Protein AF-A0A377Y543-F1 (afdb_monomer_lite)

Sequence (222 aa):
MENPAPLTCALPERVATVGEGVKDSLPIVISYLPVAFAFGLNATRLGFTPLESLFFSCIIYAGASQFVITAMLAAGSSLWVAALTVMAMDVRHVLYGPSLRSRIRSALDKKKTALWAFGLTDEVFAAATARLVRDNRRWSENWMLGLAFTSWASWVCGTLAGAVYELPAGLFPASAVTLRHGGAGGRAGRHSVIFHSGGDPRRNCLRVSDGAASGHAQGDAG

Foldseek 3Di:
DDDDDDPPPPDPLAADALVVLLVLLVVLLVVQLVLLLVQLQVLVVLVDALVVSLVLCLQLVARVLSNQLSVCVSVVHDNVVSVVVSCVVVVCLVVLVVVVVVLDPDDDDPVLCVQLSSLDDPVLSVSVVVCCVVPVRHYDSNSSNSNSVSSSVSSSVSSSNNNVVPDDPDDDDVPPPPDPPDDDDDDPPDPPPDDDDDDDDDDDDDDDDDDDDDDDDDDDDD

Structure (mmCIF, N/CA/C/O backbone):
data_AF-A0A377Y543-F1
#
_entry.id   AF-A0A377Y543-F1
#
loop_
_atom_site.group_PDB
_atom_site.id
_atom_site.type_symbol
_atom_site.label_atom_id
_atom_site.label_alt_id
_atom_site.label_comp_id
_atom_site.label_asym_id
_atom_site.label_entity_id
_atom_site.label_seq_id
_atom_site.pdbx_PDB_ins_code
_atom_site.Cartn_x
_atom_site.Cartn_y
_atom_site.Cartn_z
_atom_site.occupancy
_atom_site.B_iso_or_equiv
_atom_site.auth_seq_id
_atom_site.auth_comp_id
_atom_site.auth_asym_id
_atom_site.auth_atom_id
_atom_site.pdbx_PDB_model_num
ATOM 1 N N . MET A 1 1 ? 39.912 -0.798 -51.970 1.00 47.22 1 MET A N 1
ATOM 2 C CA . MET A 1 1 ? 39.986 -1.387 -50.616 1.00 47.22 1 MET A CA 1
ATOM 3 C C . MET A 1 1 ? 38.769 -0.911 -49.848 1.00 47.22 1 MET A C 1
ATOM 5 O O . MET A 1 1 ? 38.834 0.082 -49.136 1.00 47.22 1 MET A O 1
ATOM 9 N N . GLU A 1 2 ? 37.636 -1.564 -50.080 1.00 52.69 2 GLU A N 1
ATOM 10 C CA . GLU A 1 2 ? 36.456 -1.410 -49.234 1.00 52.69 2 GLU A CA 1
ATOM 11 C C . GLU A 1 2 ? 36.727 -2.148 -47.925 1.00 52.69 2 GLU A C 1
ATOM 13 O O . GLU A 1 2 ? 37.051 -3.334 -47.931 1.00 52.69 2 GLU A O 1
ATOM 18 N N . ASN A 1 3 ? 36.644 -1.431 -46.810 1.00 55.50 3 ASN A N 1
ATOM 19 C CA . ASN A 1 3 ? 36.584 -2.028 -45.487 1.00 55.50 3 ASN A CA 1
ATOM 20 C C . ASN A 1 3 ? 35.137 -1.870 -44.996 1.00 55.50 3 ASN A C 1
ATOM 22 O O . ASN A 1 3 ? 34.744 -0.742 -44.681 1.00 55.50 3 ASN A O 1
ATOM 26 N N . PRO A 1 4 ? 34.311 -2.931 -44.987 1.00 60.56 4 PRO A N 1
ATOM 27 C CA . PRO A 1 4 ? 32.970 -2.840 -44.438 1.00 60.56 4 PRO A CA 1
ATOM 28 C C . PRO A 1 4 ? 33.067 -2.736 -42.912 1.00 60.56 4 PRO A C 1
ATOM 30 O O . PRO A 1 4 ? 33.647 -3.591 -42.244 1.00 60.56 4 PRO A O 1
ATOM 33 N N . ALA A 1 5 ? 32.499 -1.660 -42.364 1.00 61.34 5 ALA A N 1
ATOM 34 C CA . ALA A 1 5 ? 32.347 -1.467 -40.928 1.00 61.34 5 ALA A CA 1
ATOM 35 C C . ALA A 1 5 ? 31.715 -2.716 -40.278 1.00 61.34 5 ALA A C 1
ATOM 37 O O . ALA A 1 5 ? 30.782 -3.288 -40.850 1.00 61.34 5 ALA A O 1
ATOM 38 N N . PRO A 1 6 ? 32.177 -3.149 -39.091 1.00 54.03 6 PRO A N 1
ATOM 39 C CA . PRO A 1 6 ? 31.583 -4.295 -38.427 1.00 54.03 6 PRO A CA 1
ATOM 40 C C . PRO A 1 6 ? 30.131 -3.962 -38.073 1.00 54.03 6 PRO A C 1
ATOM 42 O O . PRO A 1 6 ? 29.851 -3.011 -37.341 1.00 54.03 6 PRO A O 1
ATOM 45 N N . LEU A 1 7 ? 29.202 -4.756 -38.608 1.00 49.22 7 LEU A N 1
ATOM 46 C CA . LEU A 1 7 ? 27.810 -4.793 -38.177 1.00 49.22 7 LEU A CA 1
ATOM 47 C C . LEU A 1 7 ? 27.783 -5.305 -36.734 1.00 49.22 7 LEU A C 1
ATOM 49 O O . LEU A 1 7 ? 27.677 -6.504 -36.481 1.00 49.22 7 LEU A O 1
ATOM 53 N N . THR A 1 8 ? 27.931 -4.399 -35.772 1.00 50.28 8 THR A N 1
ATOM 54 C CA . THR A 1 8 ? 27.723 -4.710 -34.362 1.00 50.28 8 THR A CA 1
ATOM 55 C C . THR A 1 8 ? 26.259 -5.101 -34.197 1.00 50.28 8 THR A C 1
ATOM 57 O O . THR A 1 8 ? 25.380 -4.240 -34.191 1.00 50.28 8 THR A O 1
ATOM 60 N N . CYS A 1 9 ? 25.988 -6.404 -34.093 1.00 53.41 9 CYS A N 1
ATOM 61 C CA . CYS A 1 9 ? 24.711 -6.932 -33.634 1.00 53.41 9 CYS A CA 1
ATOM 62 C C . CYS A 1 9 ? 24.346 -6.222 -32.327 1.00 53.41 9 CYS A C 1
ATOM 64 O O . CYS A 1 9 ? 24.957 -6.476 -31.287 1.00 53.41 9 CYS A O 1
ATOM 66 N N . ALA A 1 10 ? 23.383 -5.303 -32.381 1.00 52.25 10 ALA A N 1
ATOM 67 C CA . ALA A 1 10 ? 22.820 -4.690 -31.193 1.00 52.25 10 ALA A CA 1
ATOM 68 C C . ALA A 1 10 ? 22.243 -5.818 -30.328 1.00 52.25 10 ALA A C 1
ATOM 70 O O . ALA A 1 10 ? 21.248 -6.443 -30.695 1.00 52.25 10 ALA A O 1
ATOM 71 N N . LEU A 1 11 ? 22.909 -6.132 -29.213 1.00 48.38 11 LEU A N 1
ATOM 72 C CA . LEU A 1 11 ? 22.371 -7.057 -28.222 1.00 48.38 11 LEU A CA 1
ATOM 73 C C . LEU A 1 11 ? 20.985 -6.537 -27.814 1.00 48.38 11 LEU A C 1
ATOM 75 O O . LEU A 1 11 ? 20.863 -5.331 -27.580 1.00 48.38 11 LEU A O 1
ATOM 79 N N . PRO A 1 12 ? 19.951 -7.395 -27.741 1.00 51.84 12 PRO A N 1
ATOM 80 C CA . PRO A 1 12 ? 18.612 -6.954 -27.380 1.00 51.84 12 PRO A CA 1
ATOM 81 C C . PRO A 1 12 ? 18.687 -6.189 -26.058 1.00 51.84 12 PRO A C 1
ATOM 83 O O . PRO A 1 12 ? 19.208 -6.701 -25.063 1.00 51.84 12 PRO A O 1
ATOM 86 N N . GLU A 1 13 ? 18.231 -4.936 -26.077 1.00 58.44 13 GLU A N 1
ATOM 87 C CA . GLU A 1 13 ? 18.243 -4.046 -24.921 1.00 58.44 13 GLU A CA 1
ATOM 88 C C . GLU A 1 13 ? 17.472 -4.748 -23.792 1.00 58.44 13 GLU A C 1
ATOM 90 O O . GLU A 1 13 ? 16.273 -5.007 -23.897 1.00 58.44 13 GLU A O 1
ATOM 95 N N . ARG A 1 14 ? 18.190 -5.206 -22.757 1.00 63.41 14 ARG A N 1
ATOM 96 C CA . ARG A 1 14 ? 17.630 -6.106 -21.741 1.00 63.41 14 ARG A CA 1
ATOM 97 C C . ARG A 1 14 ? 16.654 -5.318 -20.866 1.00 63.41 14 ARG A C 1
ATOM 99 O O . ARG A 1 14 ? 17.066 -4.613 -19.947 1.00 63.41 14 ARG A O 1
ATOM 106 N N . VAL A 1 15 ? 15.369 -5.425 -21.188 1.00 68.31 15 VAL A N 1
ATOM 107 C CA . VAL A 1 15 ? 14.254 -4.834 -20.440 1.00 68.31 15 VAL A CA 1
ATOM 108 C C . VAL A 1 15 ? 14.242 -5.398 -19.017 1.00 68.31 15 VAL A C 1
ATOM 110 O O . VAL A 1 15 ? 14.386 -6.612 -18.841 1.00 68.31 15 VAL A O 1
ATOM 113 N N . ALA A 1 16 ? 14.076 -4.540 -18.003 1.00 76.50 16 ALA A N 1
ATOM 114 C CA . ALA A 1 16 ? 14.065 -5.001 -16.619 1.00 76.50 16 ALA A CA 1
ATOM 115 C C . ALA A 1 16 ? 12.901 -5.968 -16.348 1.00 76.50 16 ALA A C 1
ATOM 117 O O . ALA A 1 16 ? 11.780 -5.813 -16.849 1.00 76.50 16 ALA A O 1
ATOM 118 N N . THR A 1 17 ? 13.174 -6.990 -15.548 1.00 84.12 17 THR A N 1
ATOM 119 C CA . THR A 1 17 ? 12.227 -8.072 -15.250 1.00 84.12 17 THR A CA 1
ATOM 120 C C . THR A 1 17 ? 11.493 -7.838 -13.931 1.00 84.12 17 THR A C 1
ATOM 122 O O . THR A 1 17 ? 11.951 -7.088 -13.070 1.00 84.12 17 THR A O 1
ATOM 125 N N . VAL A 1 18 ? 10.368 -8.536 -13.732 1.00 83.69 18 VAL A N 1
ATOM 126 C CA . VAL A 1 18 ? 9.627 -8.529 -12.455 1.00 83.69 18 VAL A CA 1
ATOM 127 C C . VAL A 1 18 ? 10.548 -8.901 -11.288 1.00 83.69 18 VAL A C 1
ATOM 129 O O . VAL A 1 18 ? 10.510 -8.261 -10.244 1.00 83.69 18 VAL A O 1
ATOM 132 N N . GLY A 1 19 ? 11.424 -9.896 -11.477 1.00 84.62 19 GLY A N 1
ATOM 133 C CA . GLY A 1 19 ? 12.344 -10.363 -10.436 1.00 84.62 19 GLY A CA 1
ATOM 134 C C . GLY A 1 19 ? 13.397 -9.330 -10.027 1.00 84.62 19 GLY A C 1
ATOM 135 O O . GLY A 1 19 ? 13.817 -9.313 -8.873 1.00 84.62 19 GLY A O 1
ATOM 136 N N . GLU A 1 20 ? 13.805 -8.440 -10.935 1.00 84.38 20 GLU A N 1
ATOM 137 C CA . GLU A 1 20 ? 14.642 -7.290 -10.574 1.00 84.38 20 GLU A CA 1
ATOM 138 C C . GLU A 1 20 ? 13.845 -6.275 -9.745 1.00 84.38 20 GLU A C 1
ATOM 140 O O . GLU A 1 20 ? 14.370 -5.767 -8.761 1.00 84.38 20 GLU A O 1
ATOM 145 N N . GLY A 1 21 ? 12.561 -6.070 -10.060 1.00 82.75 21 GLY A N 1
ATOM 146 C CA . GLY A 1 21 ? 11.666 -5.201 -9.285 1.00 82.75 21 GLY A CA 1
ATOM 147 C C . GLY A 1 21 ? 11.460 -5.696 -7.856 1.00 82.75 21 GLY A C 1
ATOM 148 O O . GLY A 1 21 ? 11.528 -4.916 -6.911 1.00 82.75 21 GLY A O 1
ATOM 149 N N . VAL A 1 22 ? 11.306 -7.012 -7.681 1.00 87.06 22 VAL A N 1
ATOM 150 C CA . VAL A 1 22 ? 11.230 -7.655 -6.357 1.00 87.06 22 VAL A CA 1
ATOM 151 C C . VAL A 1 22 ? 12.514 -7.406 -5.560 1.00 87.06 22 VAL A C 1
ATOM 153 O O . VAL A 1 22 ? 12.448 -7.008 -4.400 1.00 87.06 22 VAL A O 1
ATOM 156 N N . LYS A 1 23 ? 13.693 -7.586 -6.170 1.00 86.25 23 LYS A N 1
ATOM 157 C CA . LYS A 1 23 ? 14.980 -7.342 -5.493 1.00 86.25 23 LYS A CA 1
ATOM 158 C C . LYS A 1 23 ? 15.154 -5.875 -5.109 1.00 86.25 23 LYS A C 1
ATOM 160 O O . LYS A 1 23 ? 15.583 -5.584 -3.997 1.00 86.25 23 LYS A O 1
ATOM 165 N N . ASP A 1 24 ? 14.781 -4.966 -6.002 1.00 86.44 24 ASP A N 1
ATOM 166 C CA . ASP A 1 24 ? 14.880 -3.526 -5.767 1.00 86.44 24 ASP A CA 1
ATOM 167 C C . ASP A 1 24 ? 13.882 -3.029 -4.704 1.00 86.44 24 ASP A C 1
ATOM 169 O O . ASP A 1 24 ? 14.108 -1.984 -4.098 1.00 86.44 24 ASP A O 1
ATOM 173 N N . SER A 1 25 ? 12.813 -3.787 -4.430 1.00 87.94 25 SER A N 1
ATOM 174 C CA . SER A 1 25 ? 11.839 -3.480 -3.373 1.00 87.94 25 SER A CA 1
ATOM 175 C C . SER A 1 25 ? 12.310 -3.845 -1.959 1.00 87.94 25 SER A C 1
ATOM 177 O O . SER A 1 25 ? 11.731 -3.363 -0.988 1.00 87.94 25 SER A O 1
ATOM 179 N N . LEU A 1 26 ? 13.372 -4.648 -1.803 1.00 89.50 26 LEU A N 1
ATOM 180 C CA . LEU A 1 26 ? 13.832 -5.129 -0.490 1.00 89.50 26 LEU A CA 1
ATOM 181 C C . LEU A 1 26 ? 14.062 -4.018 0.553 1.00 89.50 26 LEU A C 1
ATOM 183 O O . LEU A 1 26 ? 13.603 -4.185 1.684 1.00 89.50 26 LEU A O 1
ATOM 187 N N . PRO A 1 27 ? 14.707 -2.880 0.225 1.00 89.56 27 PRO A N 1
ATOM 188 C CA . PRO A 1 27 ? 14.879 -1.796 1.191 1.00 89.56 27 PRO A CA 1
ATOM 189 C C . PRO A 1 27 ? 13.538 -1.223 1.673 1.00 89.56 27 PRO A C 1
ATOM 191 O O . PRO A 1 27 ? 13.389 -0.917 2.853 1.00 89.56 27 PRO A O 1
ATOM 194 N N . ILE A 1 28 ? 12.556 -1.137 0.769 1.00 90.75 28 ILE A N 1
ATOM 195 C CA . ILE A 1 28 ? 11.204 -0.641 1.049 1.00 90.75 28 ILE A CA 1
ATOM 196 C C . ILE A 1 28 ? 10.471 -1.621 1.974 1.00 90.75 28 ILE A C 1
ATOM 198 O O . ILE A 1 28 ? 9.883 -1.220 2.977 1.00 90.75 28 ILE A O 1
ATOM 202 N N . VAL A 1 29 ? 10.561 -2.920 1.679 1.00 92.12 29 VAL A N 1
ATOM 203 C CA . VAL A 1 29 ? 9.962 -3.990 2.492 1.00 92.12 29 VAL A CA 1
ATOM 204 C C . VAL A 1 29 ? 10.466 -3.930 3.935 1.00 92.12 29 VAL A C 1
ATOM 206 O O . VAL A 1 29 ? 9.667 -3.974 4.870 1.00 92.12 29 VAL A O 1
ATOM 209 N N . ILE A 1 30 ? 11.780 -3.774 4.126 1.00 92.25 30 ILE A N 1
ATOM 210 C CA . ILE A 1 30 ? 12.396 -3.701 5.459 1.00 92.25 30 ILE A CA 1
ATOM 211 C C . ILE A 1 30 ? 11.851 -2.509 6.254 1.00 92.25 30 ILE A C 1
ATOM 213 O O . ILE A 1 30 ? 11.569 -2.652 7.442 1.00 92.25 30 ILE A O 1
ATOM 217 N N . SER A 1 31 ? 11.660 -1.351 5.613 1.00 90.94 31 SER A N 1
ATOM 218 C CA . SER A 1 31 ? 11.079 -0.178 6.276 1.00 90.94 31 SER A CA 1
ATOM 219 C C . SER A 1 31 ? 9.583 -0.315 6.562 1.00 90.94 31 SER A C 1
ATOM 221 O O . SER A 1 31 ? 9.096 0.220 7.556 1.00 90.94 31 SER A O 1
ATOM 223 N N . TYR A 1 32 ? 8.845 -1.038 5.721 1.00 92.31 32 TYR A N 1
ATOM 224 C CA . TYR A 1 32 ? 7.393 -1.156 5.826 1.00 92.31 32 TYR A CA 1
ATOM 225 C C . TYR A 1 32 ? 6.932 -2.112 6.907 1.00 92.31 32 TYR A C 1
ATOM 227 O O . TYR A 1 32 ? 5.970 -1.802 7.604 1.00 92.31 32 TYR A O 1
ATOM 235 N N . LEU A 1 33 ? 7.623 -3.235 7.097 1.00 91.94 33 LEU A N 1
ATOM 236 C CA . LEU A 1 33 ? 7.247 -4.228 8.101 1.00 91.94 33 LEU A CA 1
ATOM 237 C C . LEU A 1 33 ? 7.027 -3.650 9.515 1.00 91.94 33 LEU A C 1
ATOM 239 O O . LEU A 1 33 ? 5.950 -3.892 10.061 1.00 91.94 33 LEU A O 1
ATOM 243 N N . PRO A 1 34 ? 7.951 -2.875 10.120 1.00 92.44 34 PRO A N 1
ATOM 2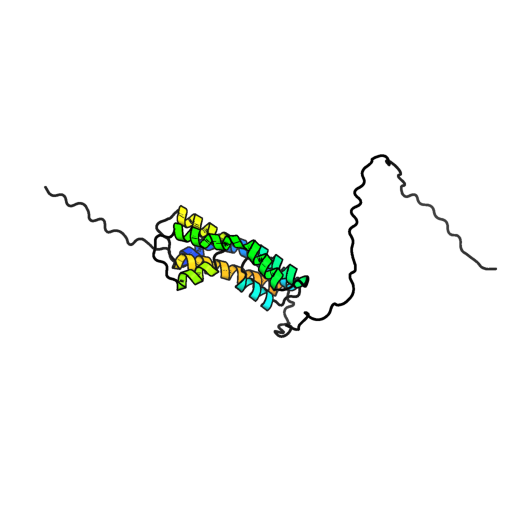44 C CA . PRO A 1 34 ? 7.746 -2.350 11.471 1.00 92.44 34 PRO A CA 1
ATOM 245 C C . PRO A 1 34 ? 6.606 -1.327 11.545 1.00 92.44 34 PRO A C 1
ATOM 247 O O . PRO A 1 34 ? 5.842 -1.331 12.510 1.00 92.44 34 PRO A O 1
ATOM 250 N N . VAL A 1 35 ? 6.454 -0.476 10.525 1.00 92.31 35 VAL A N 1
ATOM 251 C CA . VAL A 1 35 ? 5.394 0.544 10.489 1.00 92.31 35 VAL A CA 1
ATOM 252 C C . VAL A 1 35 ? 4.025 -0.111 10.318 1.00 92.31 35 VAL A C 1
ATOM 254 O O . VAL A 1 35 ? 3.091 0.198 11.057 1.00 92.31 35 VAL A O 1
ATOM 257 N N . ALA A 1 36 ? 3.913 -1.062 9.392 1.00 92.25 36 ALA A N 1
ATOM 258 C CA . ALA A 1 36 ? 2.689 -1.806 9.143 1.00 92.25 36 ALA A CA 1
ATOM 259 C C . ALA A 1 36 ? 2.294 -2.672 10.349 1.00 92.25 36 ALA A C 1
ATOM 261 O O . ALA A 1 36 ? 1.117 -2.734 10.698 1.00 92.25 36 ALA A O 1
ATOM 262 N N . PHE A 1 37 ? 3.269 -3.289 11.022 1.00 92.56 37 PHE A N 1
ATOM 263 C CA . PHE A 1 37 ? 3.049 -4.025 12.267 1.00 92.56 37 PHE A CA 1
ATOM 264 C C . PHE A 1 37 ? 2.509 -3.114 13.374 1.00 92.56 37 PHE A C 1
ATOM 266 O O . PHE A 1 37 ? 1.487 -3.424 13.988 1.00 92.56 37 PHE A O 1
ATOM 273 N N . ALA A 1 38 ? 3.138 -1.954 13.584 1.00 91.69 38 ALA A N 1
ATOM 274 C CA . ALA A 1 38 ? 2.670 -0.966 14.552 1.00 91.69 38 ALA A CA 1
ATOM 275 C C . ALA A 1 38 ? 1.251 -0.468 14.233 1.00 91.69 38 ALA A C 1
ATOM 277 O O . ALA A 1 38 ? 0.451 -0.275 15.147 1.00 91.69 38 ALA A O 1
ATOM 278 N N . PHE A 1 39 ? 0.915 -0.303 12.950 1.00 92.81 39 PHE A N 1
ATOM 279 C CA . PHE A 1 39 ? -0.439 0.055 12.533 1.00 92.81 39 PHE A CA 1
ATOM 280 C C . PHE A 1 39 ? -1.451 -1.037 12.886 1.00 92.81 39 PHE A C 1
ATOM 282 O O . PHE A 1 39 ? -2.478 -0.730 13.488 1.00 92.81 39 PHE A O 1
ATOM 289 N N . GLY A 1 40 ? -1.145 -2.300 12.570 1.00 89.56 40 GLY A N 1
ATOM 290 C CA . GLY A 1 40 ? -2.006 -3.437 12.902 1.00 89.56 40 GLY A CA 1
ATOM 291 C C . GLY A 1 40 ? -2.315 -3.516 14.398 1.00 89.56 40 GLY A C 1
ATOM 292 O O . GLY A 1 40 ? -3.481 -3.635 14.764 1.00 89.56 40 GLY A O 1
ATOM 293 N N . LEU A 1 41 ? -1.292 -3.352 15.245 1.00 90.19 41 LEU A N 1
ATOM 294 C CA . LEU A 1 41 ? -1.442 -3.284 16.704 1.00 90.19 41 LEU A CA 1
ATOM 295 C C . LEU A 1 41 ? -2.266 -2.076 17.163 1.00 90.19 41 LEU A C 1
ATOM 297 O O . LEU A 1 41 ? -3.091 -2.168 18.066 1.00 90.19 41 LEU A O 1
ATOM 301 N N . ASN A 1 42 ? -2.018 -0.903 16.582 1.00 90.75 42 ASN A N 1
ATOM 302 C CA . ASN A 1 42 ? -2.712 0.312 16.989 1.00 90.75 42 ASN A CA 1
ATOM 303 C C . ASN A 1 42 ? -4.199 0.259 16.620 1.00 90.75 42 ASN A C 1
ATOM 305 O O . ASN A 1 42 ? -5.049 0.631 17.422 1.00 90.75 42 ASN A O 1
ATOM 309 N N . ALA A 1 43 ? -4.523 -0.223 15.422 1.00 88.19 43 ALA A N 1
ATOM 310 C CA . ALA A 1 43 ? -5.897 -0.315 14.958 1.00 88.19 43 ALA A CA 1
ATOM 311 C C . ALA A 1 43 ? -6.724 -1.290 15.816 1.00 88.19 43 ALA A C 1
ATOM 313 O O . ALA A 1 43 ? -7.838 -0.951 16.216 1.00 88.19 43 ALA A O 1
ATOM 314 N N . THR A 1 44 ? -6.164 -2.442 16.202 1.00 87.44 44 THR A N 1
ATOM 315 C CA . THR A 1 44 ? -6.844 -3.366 17.125 1.00 87.44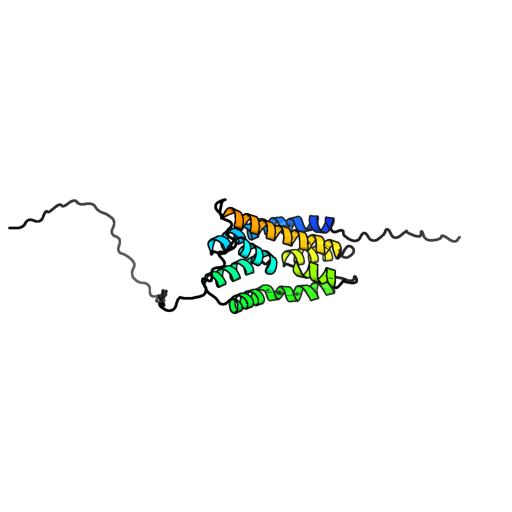 44 THR A CA 1
ATOM 316 C C . THR A 1 44 ? -7.035 -2.765 18.518 1.00 87.44 44 THR A C 1
ATOM 318 O O . THR A 1 44 ? -8.105 -2.920 19.106 1.00 87.44 44 THR A O 1
ATOM 321 N N . ARG A 1 45 ? -6.070 -1.985 19.026 1.00 86.06 45 ARG A N 1
ATOM 322 C CA . ARG A 1 45 ? -6.209 -1.248 20.301 1.00 86.06 45 ARG A CA 1
ATOM 323 C C . ARG A 1 45 ? -7.268 -0.155 20.280 1.00 86.06 45 ARG A C 1
ATOM 325 O O . ARG A 1 45 ? -7.892 0.110 21.303 1.00 86.06 45 ARG A O 1
ATOM 332 N N . LEU A 1 46 ? -7.482 0.472 19.127 1.00 85.12 46 LEU A N 1
ATOM 333 C CA . LEU A 1 46 ? -8.570 1.429 18.919 1.00 85.12 46 LEU A CA 1
ATOM 334 C C . LEU A 1 46 ? -9.948 0.748 18.822 1.00 85.12 46 LEU A C 1
ATOM 336 O O . LEU A 1 46 ? -10.964 1.438 18.764 1.00 85.12 46 LEU A O 1
ATOM 340 N N . GLY A 1 47 ? -9.991 -0.587 18.847 1.00 83.25 47 GLY A N 1
ATOM 341 C CA . GLY A 1 47 ? -11.215 -1.380 18.820 1.00 83.25 47 GLY A CA 1
ATOM 342 C C . GLY A 1 47 ? -11.658 -1.810 17.423 1.00 83.25 47 GLY A C 1
ATOM 343 O O . GLY A 1 47 ? -12.759 -2.343 17.297 1.00 83.25 47 GLY A O 1
ATOM 344 N N . PHE A 1 48 ? -10.835 -1.607 16.387 1.00 84.81 48 PHE A N 1
ATOM 345 C CA . PHE A 1 48 ? -11.106 -2.151 15.056 1.00 84.81 48 PHE A CA 1
ATOM 346 C C . PHE A 1 48 ? -10.813 -3.649 15.015 1.00 84.81 48 PHE A C 1
ATOM 348 O O . PHE A 1 48 ? -9.868 -4.152 15.626 1.00 84.81 48 PHE A O 1
ATOM 355 N N . THR A 1 49 ? -11.613 -4.377 14.249 1.00 86.50 49 THR A N 1
ATOM 356 C CA . THR A 1 49 ? -11.361 -5.790 13.987 1.00 86.50 49 THR A CA 1
ATOM 357 C C . THR A 1 49 ? -10.106 -5.962 13.120 1.00 86.50 49 THR A C 1
ATOM 359 O O . THR A 1 49 ? -9.765 -5.086 12.322 1.00 86.50 49 THR A O 1
ATOM 362 N N . PRO A 1 50 ? -9.424 -7.117 13.187 1.00 84.19 50 PRO A N 1
ATOM 363 C CA . PRO A 1 50 ? -8.261 -7.392 12.335 1.00 84.19 50 PRO A CA 1
ATOM 364 C C . PRO A 1 50 ? -8.582 -7.294 10.847 1.00 84.19 50 PRO A C 1
ATOM 366 O O . PRO A 1 50 ? -7.746 -6.873 10.051 1.00 84.19 50 PRO A O 1
ATOM 369 N N . LEU A 1 51 ? -9.811 -7.670 10.486 1.00 86.19 51 LEU A N 1
ATOM 370 C CA . LEU A 1 51 ? -10.311 -7.588 9.126 1.00 86.19 51 LEU A CA 1
ATOM 371 C C . LEU A 1 51 ? -10.444 -6.125 8.682 1.00 86.19 51 LEU A C 1
ATOM 373 O O . LEU A 1 51 ? -9.990 -5.786 7.595 1.00 86.19 51 LEU A O 1
ATOM 377 N N . GLU A 1 52 ? -11.003 -5.248 9.522 1.00 85.75 52 GLU A N 1
ATOM 378 C CA . GLU A 1 52 ? -11.093 -3.807 9.242 1.00 85.75 52 GLU A CA 1
ATOM 379 C C . GLU A 1 52 ? -9.708 -3.168 9.115 1.00 85.75 52 GLU A C 1
ATOM 381 O O . GLU A 1 52 ? -9.458 -2.436 8.158 1.00 85.75 52 GLU A O 1
ATOM 386 N N . SER A 1 53 ? -8.779 -3.495 10.017 1.00 86.31 53 SER A N 1
ATOM 387 C CA . SER A 1 53 ? -7.384 -3.044 9.936 1.00 86.31 53 SER A CA 1
ATOM 388 C C . SER A 1 53 ? -6.731 -3.469 8.618 1.00 86.31 53 SER A C 1
ATOM 390 O O . SER A 1 53 ? -6.057 -2.669 7.965 1.00 86.31 53 SER A O 1
ATOM 392 N N . LEU A 1 54 ? -6.978 -4.708 8.178 1.00 88.31 54 LEU A N 1
ATOM 393 C CA . LEU A 1 54 ? -6.504 -5.209 6.891 1.00 88.31 54 LEU A CA 1
ATOM 394 C C . LEU A 1 54 ? -7.139 -4.446 5.721 1.00 88.31 54 LEU A C 1
ATOM 396 O O . LEU A 1 54 ? -6.429 -4.058 4.797 1.00 88.31 54 LEU A O 1
ATOM 400 N N . PHE A 1 55 ? -8.447 -4.173 5.774 1.00 87.94 55 PHE A N 1
ATOM 401 C CA . PHE A 1 55 ? -9.142 -3.375 4.761 1.00 87.94 55 PHE A CA 1
ATOM 402 C C . PHE A 1 55 ? -8.560 -1.963 4.640 1.00 87.94 55 PHE A C 1
ATOM 404 O O . PHE A 1 55 ? -8.297 -1.514 3.522 1.00 87.94 55 PHE A O 1
ATOM 411 N N . PHE A 1 56 ? -8.290 -1.283 5.760 1.00 86.12 56 PHE A N 1
ATOM 412 C CA . PHE A 1 56 ? -7.627 0.024 5.742 1.00 86.12 56 PHE A CA 1
ATOM 413 C C . PHE A 1 56 ? -6.240 -0.050 5.091 1.00 86.12 56 PHE A C 1
ATOM 415 O O . PHE A 1 56 ? -5.921 0.795 4.254 1.00 86.12 56 PHE A O 1
ATOM 422 N N . SER A 1 57 ? -5.444 -1.076 5.412 1.00 87.06 57 SER A N 1
ATOM 423 C CA . SER A 1 57 ? -4.120 -1.281 4.804 1.00 87.06 57 SER A CA 1
ATOM 424 C C . SER A 1 57 ? -4.162 -1.636 3.328 1.00 87.06 57 SER A C 1
ATOM 426 O O . SER A 1 57 ? -3.280 -1.206 2.592 1.00 87.06 57 SER A O 1
ATOM 428 N N . CYS A 1 58 ? -5.182 -2.358 2.873 1.00 85.81 58 CYS A N 1
ATOM 429 C CA . CYS A 1 58 ? -5.346 -2.666 1.459 1.00 85.81 58 CYS A CA 1
ATOM 430 C C . CYS A 1 58 ? -5.714 -1.430 0.632 1.00 85.81 58 CYS A C 1
ATOM 432 O O . CYS A 1 58 ? -5.272 -1.345 -0.509 1.00 85.81 58 CYS A O 1
ATOM 434 N N . ILE A 1 59 ? -6.521 -0.510 1.177 1.00 83.00 59 ILE A N 1
ATOM 435 C CA . ILE A 1 59 ? -7.068 0.640 0.435 1.00 83.00 59 ILE A CA 1
ATOM 436 C C . ILE A 1 59 ? -6.163 1.867 0.520 1.00 83.00 59 ILE A C 1
ATOM 438 O O . ILE A 1 59 ? -5.883 2.488 -0.499 1.00 83.00 59 ILE A O 1
ATOM 442 N N . ILE A 1 60 ? -5.770 2.256 1.734 1.00 81.88 60 ILE A N 1
ATOM 443 C CA . ILE A 1 60 ? -5.084 3.533 1.966 1.00 81.88 60 ILE A CA 1
ATOM 444 C C . ILE A 1 60 ? -3.586 3.372 1.765 1.00 81.88 60 ILE A C 1
ATOM 446 O O . ILE A 1 60 ? -2.965 4.266 1.207 1.00 81.88 60 ILE A O 1
ATOM 450 N N . TYR A 1 61 ? -3.032 2.240 2.210 1.00 81.56 61 TYR A N 1
ATOM 451 C CA . TYR A 1 61 ? -1.627 1.878 2.031 1.00 81.56 61 TYR A CA 1
ATOM 452 C C . TYR A 1 61 ? -0.655 3.073 2.190 1.00 81.56 61 TYR A C 1
ATOM 454 O O . TYR A 1 61 ? 0.216 3.327 1.362 1.00 81.56 61 TYR A O 1
ATOM 462 N N . ALA A 1 62 ? -0.843 3.848 3.261 1.00 79.44 62 ALA A N 1
ATOM 463 C CA . ALA A 1 62 ? -0.091 5.069 3.523 1.00 79.44 62 ALA A CA 1
ATOM 464 C C . ALA A 1 62 ? 0.142 5.189 5.026 1.00 79.44 62 ALA A C 1
ATOM 466 O O . ALA A 1 62 ? -0.800 5.387 5.794 1.00 79.44 62 ALA A O 1
ATOM 467 N N . GLY A 1 63 ? 1.403 5.059 5.446 1.00 82.88 63 GLY A N 1
ATOM 468 C CA . GLY A 1 63 ? 1.760 4.878 6.852 1.00 82.88 63 GLY A CA 1
ATOM 469 C C . GLY A 1 63 ? 1.120 5.897 7.782 1.00 82.88 63 GLY A C 1
ATOM 470 O O . GLY A 1 63 ? 0.247 5.547 8.569 1.00 82.88 63 GLY A O 1
ATOM 471 N N . ALA A 1 64 ? 1.510 7.165 7.677 1.00 86.12 64 ALA A N 1
ATOM 472 C CA . ALA A 1 64 ? 1.022 8.192 8.593 1.00 86.12 64 ALA A CA 1
ATOM 473 C C . ALA A 1 64 ? -0.496 8.443 8.457 1.00 86.12 64 ALA A C 1
ATOM 475 O O . ALA A 1 64 ? -1.193 8.564 9.465 1.00 86.12 64 ALA A O 1
ATOM 476 N N . SER A 1 65 ? -1.028 8.435 7.235 1.00 89.00 65 SER A N 1
ATOM 477 C CA . SER A 1 65 ? -2.450 8.669 6.963 1.00 89.00 65 SER A CA 1
ATOM 478 C C . SER A 1 65 ? -3.360 7.595 7.562 1.00 89.00 65 SER A C 1
ATOM 480 O O . SER A 1 65 ? -4.452 7.903 8.040 1.00 89.00 65 SER A O 1
ATOM 482 N N . GLN A 1 66 ? -2.902 6.342 7.613 1.00 91.31 66 GLN A N 1
ATOM 483 C CA . GLN A 1 66 ? -3.637 5.250 8.245 1.00 91.31 66 GLN A CA 1
ATOM 484 C C . GLN A 1 66 ? -3.768 5.415 9.764 1.00 91.31 66 GLN A C 1
ATOM 486 O O . GLN A 1 66 ? -4.833 5.145 10.326 1.00 91.31 66 GLN A O 1
ATOM 491 N N . PHE A 1 67 ? -2.730 5.905 10.445 1.00 91.44 67 PHE A N 1
ATOM 492 C CA . PHE A 1 67 ? -2.839 6.232 11.870 1.00 91.44 67 PHE A CA 1
ATOM 493 C C . PHE A 1 67 ? -3.797 7.403 12.100 1.00 91.44 67 PHE A C 1
ATOM 495 O O . PHE A 1 67 ? -4.609 7.356 13.020 1.00 91.44 67 PHE A O 1
ATOM 502 N N . VAL A 1 68 ? -3.752 8.427 11.242 1.00 92.19 68 VAL A N 1
ATOM 503 C CA . VAL A 1 68 ? -4.633 9.598 11.351 1.00 92.19 68 VAL A CA 1
ATOM 504 C C . VAL A 1 68 ? -6.097 9.211 11.152 1.00 92.19 68 VAL A C 1
ATOM 506 O O . VAL A 1 68 ? -6.929 9.542 11.996 1.00 92.19 68 VAL A O 1
ATOM 509 N N . ILE A 1 69 ? -6.431 8.477 10.085 1.00 91.19 69 ILE A N 1
ATOM 510 C CA . ILE A 1 69 ? -7.826 8.111 9.804 1.00 91.19 69 ILE A CA 1
ATOM 511 C C . ILE A 1 69 ? -8.405 7.210 10.895 1.00 91.19 69 ILE A C 1
ATOM 513 O O . ILE A 1 69 ? -9.513 7.460 11.361 1.00 91.19 69 ILE A O 1
ATOM 517 N N . THR A 1 70 ? -7.650 6.209 11.359 1.00 90.19 70 THR A N 1
ATOM 518 C CA . THR A 1 70 ? -8.119 5.303 12.417 1.00 90.19 70 THR A CA 1
ATOM 519 C C . THR A 1 70 ? -8.275 6.032 13.747 1.00 90.19 70 THR A C 1
ATOM 521 O O . THR A 1 70 ? -9.278 5.826 14.426 1.00 90.19 70 THR A O 1
ATOM 524 N N . ALA A 1 71 ? -7.369 6.955 14.086 1.00 90.38 71 ALA A N 1
ATOM 525 C CA . ALA A 1 71 ? -7.506 7.801 15.269 1.00 90.38 71 ALA A CA 1
ATOM 526 C C . ALA A 1 71 ? -8.726 8.734 15.186 1.00 90.38 71 ALA A C 1
ATOM 528 O O . ALA A 1 71 ? -9.466 8.869 16.159 1.00 90.38 71 ALA A O 1
ATOM 529 N N . MET A 1 72 ? -8.978 9.354 14.028 1.00 90.75 72 MET A N 1
ATOM 530 C CA . MET A 1 72 ? -10.137 10.231 13.827 1.00 90.75 72 MET A CA 1
ATOM 531 C C . MET A 1 72 ? -11.459 9.469 13.915 1.00 90.75 72 MET A C 1
ATOM 533 O O . MET A 1 72 ? -12.398 9.948 14.551 1.00 90.75 72 MET A O 1
ATOM 537 N N . LEU A 1 73 ? -11.529 8.286 13.304 1.00 89.31 73 LEU A N 1
ATOM 538 C CA . LEU A 1 73 ? -12.707 7.424 13.370 1.00 89.31 73 LEU A CA 1
ATOM 539 C C . LEU A 1 73 ? -12.945 6.919 14.800 1.00 89.31 73 LEU A C 1
ATOM 541 O O . LEU A 1 73 ? -14.073 6.973 15.283 1.00 89.31 73 LEU A O 1
ATOM 545 N N . ALA A 1 74 ? -11.888 6.526 15.517 1.00 87.44 74 ALA A N 1
ATOM 546 C CA . ALA A 1 74 ? -11.984 6.136 16.924 1.00 87.44 74 ALA A CA 1
ATOM 547 C C . ALA A 1 74 ? -12.420 7.298 17.838 1.00 87.44 74 ALA A C 1
ATOM 549 O O . ALA A 1 74 ? -13.136 7.084 18.815 1.00 87.44 74 ALA A O 1
ATOM 550 N N . ALA A 1 75 ? -12.050 8.538 17.500 1.00 89.19 75 ALA A N 1
ATOM 551 C CA . ALA A 1 75 ? -12.502 9.750 18.184 1.00 89.19 75 ALA A CA 1
ATOM 552 C C . ALA A 1 75 ? -13.951 10.160 17.835 1.00 89.19 75 ALA A C 1
ATOM 554 O O . ALA A 1 75 ? -14.447 11.161 18.354 1.00 89.19 75 ALA A O 1
ATOM 555 N N . GLY A 1 76 ? -14.638 9.415 16.962 1.00 87.00 76 GLY A N 1
ATOM 556 C CA . GLY A 1 76 ? -16.016 9.689 16.552 1.00 87.00 76 GLY A CA 1
ATOM 557 C C . GLY A 1 76 ? -16.156 10.768 15.475 1.00 87.00 76 GLY A C 1
ATOM 558 O O . GLY A 1 76 ? -17.252 11.298 15.286 1.00 87.00 76 GLY A O 1
ATOM 559 N N . SER A 1 77 ? -15.074 11.111 14.768 1.00 88.88 77 SER A N 1
ATOM 560 C CA . SER A 1 77 ? -15.150 11.992 13.601 1.00 88.88 77 SER A CA 1
ATOM 561 C C . SER A 1 77 ? -15.918 11.317 12.466 1.00 88.88 77 SER A C 1
ATOM 563 O O . SER A 1 77 ? -15.853 10.103 12.277 1.00 88.88 77 SER A O 1
ATOM 565 N N . SER A 1 78 ? -16.630 12.114 11.668 1.00 90.75 78 SER A N 1
ATOM 566 C CA . SER A 1 78 ? -17.311 11.588 10.486 1.00 90.75 78 SER A CA 1
ATOM 567 C C . SER A 1 78 ? -16.308 11.039 9.464 1.00 90.75 78 SER A C 1
ATOM 569 O O . SER A 1 78 ? -15.243 11.627 9.245 1.00 90.75 78 SER A O 1
ATOM 571 N N . LEU A 1 79 ? -16.689 9.959 8.776 1.00 88.31 79 LEU A N 1
ATOM 572 C CA . LEU A 1 79 ? -15.877 9.344 7.722 1.00 88.31 79 LEU A CA 1
ATOM 573 C C . LEU A 1 79 ? -15.480 10.350 6.630 1.00 88.31 79 LEU A C 1
ATOM 575 O O . LEU A 1 79 ? -14.348 10.326 6.159 1.00 88.31 79 LEU A O 1
ATOM 579 N N . TRP A 1 80 ? -16.382 11.271 6.277 1.00 91.62 80 TRP A N 1
ATOM 580 C CA . TRP A 1 80 ? -16.124 12.314 5.283 1.00 91.62 80 TRP A CA 1
ATOM 581 C C . TRP A 1 80 ? -14.991 13.254 5.685 1.00 91.62 80 TRP A C 1
ATOM 583 O O . TRP A 1 80 ? -14.122 13.552 4.870 1.00 91.62 80 TRP A O 1
ATOM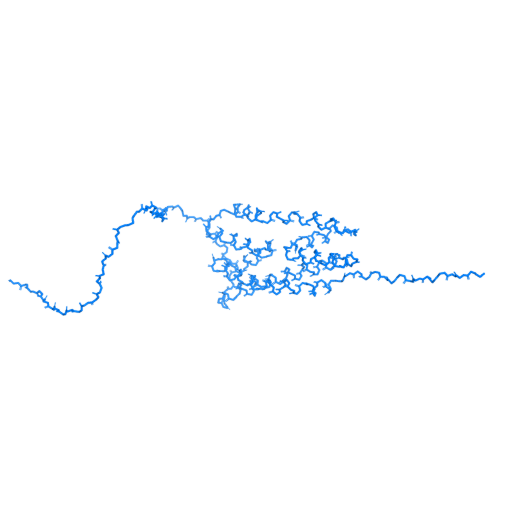 593 N N . VAL A 1 81 ? -14.972 13.697 6.944 1.00 91.88 81 VAL A N 1
ATOM 594 C CA . VAL A 1 81 ? -13.913 14.582 7.446 1.00 91.88 81 VAL A CA 1
ATOM 595 C C . VAL A 1 81 ? -12.582 13.838 7.483 1.00 91.88 81 VAL A C 1
ATOM 597 O O . VAL A 1 81 ? -11.585 14.364 7.000 1.00 91.88 81 VAL A O 1
ATOM 600 N N . ALA A 1 82 ? -12.570 12.597 7.976 1.00 90.88 82 ALA A N 1
ATOM 601 C CA . ALA A 1 82 ? -11.354 11.789 8.027 1.00 90.88 82 ALA A CA 1
ATOM 602 C C . ALA A 1 82 ? -10.789 11.501 6.619 1.00 90.88 82 ALA A C 1
ATOM 604 O O . ALA A 1 82 ? -9.585 11.626 6.396 1.00 90.88 82 ALA A O 1
ATOM 605 N N . ALA A 1 83 ? -11.660 11.203 5.647 1.00 89.44 83 ALA A N 1
ATOM 606 C CA . ALA A 1 83 ? -11.276 11.011 4.250 1.00 89.44 83 ALA A CA 1
ATOM 607 C C . ALA A 1 83 ? -10.689 12.289 3.631 1.00 89.44 83 ALA A C 1
ATOM 609 O O . ALA A 1 83 ? -9.632 12.229 3.008 1.00 89.44 83 ALA A O 1
ATOM 610 N N . LEU A 1 84 ? -11.317 13.451 3.845 1.00 92.44 84 LEU A N 1
ATOM 611 C CA . LEU A 1 84 ? -10.796 14.735 3.362 1.00 92.44 84 LEU A CA 1
ATOM 612 C C . LEU A 1 84 ? -9.432 15.073 3.975 1.00 92.44 84 LEU A C 1
ATOM 614 O O . LEU A 1 84 ? -8.558 15.568 3.268 1.00 92.44 84 LEU A O 1
ATOM 618 N N . THR A 1 85 ? -9.225 14.780 5.261 1.00 92.25 85 THR A N 1
ATOM 619 C CA . THR A 1 85 ? -7.931 14.981 5.929 1.00 92.25 85 THR A CA 1
ATOM 620 C C . THR A 1 85 ? -6.837 14.118 5.308 1.00 92.25 85 THR A C 1
ATOM 622 O O . THR A 1 85 ? -5.772 14.639 4.983 1.00 92.25 85 THR A O 1
ATOM 625 N N . VAL A 1 86 ? -7.103 12.828 5.083 1.00 90.75 86 VAL A N 1
ATOM 626 C CA . VAL A 1 86 ? -6.151 11.931 4.408 1.00 90.75 86 VAL A CA 1
ATOM 627 C C . VAL A 1 86 ? -5.881 12.387 2.976 1.00 90.75 86 VAL A C 1
ATOM 629 O O . VAL A 1 86 ? -4.727 12.513 2.581 1.00 90.75 86 VAL A O 1
ATOM 632 N N . MET A 1 87 ? -6.923 12.726 2.212 1.00 89.44 87 MET A N 1
ATOM 633 C CA . MET A 1 87 ? -6.762 13.235 0.846 1.00 89.44 87 MET A CA 1
ATOM 634 C C . MET A 1 87 ? -5.913 14.511 0.798 1.00 89.44 87 MET A C 1
ATOM 636 O O . MET A 1 87 ? -5.087 14.664 -0.099 1.00 89.44 87 MET A O 1
ATOM 640 N N . ALA A 1 88 ? -6.097 15.420 1.758 1.00 90.44 88 ALA A N 1
ATOM 641 C CA . ALA A 1 88 ? -5.300 16.637 1.858 1.00 90.44 88 ALA A CA 1
ATOM 642 C C . ALA A 1 88 ? -3.834 16.337 2.209 1.00 90.44 88 ALA A C 1
ATOM 644 O O . ALA A 1 88 ? -2.930 16.955 1.649 1.00 90.44 88 ALA A O 1
ATOM 645 N N . MET A 1 89 ? -3.594 15.371 3.097 1.00 89.62 89 MET A N 1
ATOM 646 C CA . MET A 1 89 ? -2.256 14.939 3.500 1.00 89.62 89 MET A CA 1
ATOM 647 C C . MET A 1 89 ? -1.491 14.264 2.350 1.00 89.62 89 MET A C 1
ATOM 649 O O . MET A 1 89 ? -0.294 14.494 2.175 1.00 89.62 89 MET A O 1
ATOM 653 N N . ASP A 1 90 ? -2.195 13.494 1.519 1.00 89.25 90 ASP A N 1
ATOM 654 C CA . ASP A 1 90 ? -1.607 12.702 0.438 1.00 89.25 90 ASP A CA 1
ATOM 655 C C . ASP A 1 90 ? -1.705 13.342 -0.951 1.00 89.25 90 ASP A C 1
ATOM 657 O O . ASP A 1 90 ? -1.314 12.716 -1.937 1.00 89.25 90 ASP A O 1
ATOM 661 N N . VAL A 1 91 ? -2.121 14.610 -1.055 1.00 87.62 91 VAL A N 1
ATOM 662 C CA . VAL A 1 91 ? -2.271 15.336 -2.335 1.00 87.62 91 VAL A CA 1
ATOM 663 C C . VAL A 1 91 ? -1.020 15.278 -3.228 1.00 87.62 91 VAL A C 1
ATOM 665 O O . VAL A 1 91 ? -1.116 15.310 -4.455 1.00 87.62 91 VAL A O 1
ATOM 668 N N . ARG A 1 92 ? 0.167 15.112 -2.633 1.00 84.50 92 ARG A N 1
ATOM 669 C CA . ARG A 1 92 ? 1.445 14.908 -3.337 1.00 84.50 92 ARG A CA 1
ATOM 670 C C . ARG A 1 92 ? 1.449 13.718 -4.301 1.00 84.50 92 ARG A C 1
ATOM 672 O O . ARG A 1 92 ? 2.142 13.786 -5.312 1.00 84.50 92 ARG A O 1
ATOM 679 N N . HIS A 1 93 ? 0.645 12.685 -4.057 1.00 85.44 93 HIS A N 1
ATOM 680 C CA . HIS A 1 93 ? 0.538 11.527 -4.947 1.00 85.44 93 HIS A CA 1
ATOM 681 C C . HIS A 1 93 ? 0.009 11.917 -6.335 1.00 85.44 93 HIS A C 1
ATOM 683 O O . HIS A 1 93 ? 0.399 11.325 -7.342 1.00 85.44 93 HIS A O 1
ATOM 689 N N . VAL A 1 94 ? -0.791 12.988 -6.427 1.00 85.12 94 VAL A N 1
ATOM 690 C CA . VAL A 1 94 ? -1.259 13.543 -7.709 1.00 85.12 94 VAL A CA 1
ATOM 691 C C . VAL A 1 94 ? -0.085 14.034 -8.567 1.00 85.12 94 VAL A C 1
ATOM 693 O O . VAL A 1 94 ? -0.126 13.949 -9.795 1.00 85.12 94 VAL A O 1
ATOM 696 N N . LEU A 1 95 ? 1.001 14.495 -7.938 1.00 85.50 95 LEU A N 1
ATOM 697 C CA . LEU A 1 95 ? 2.188 15.008 -8.627 1.00 85.50 95 LEU A CA 1
ATOM 698 C C . LEU A 1 95 ? 3.096 13.890 -9.163 1.00 85.50 95 LEU A C 1
ATOM 700 O O . LEU A 1 95 ? 3.916 14.132 -10.054 1.00 85.50 95 LEU A O 1
ATOM 704 N N . TYR A 1 96 ? 2.945 12.658 -8.669 1.00 85.94 96 TYR A N 1
ATOM 705 C CA . TYR A 1 96 ? 3.788 11.531 -9.075 1.00 85.94 96 TYR A CA 1
ATOM 706 C C . TYR A 1 96 ? 3.533 11.101 -10.516 1.00 85.94 96 TYR A C 1
ATOM 708 O O . TYR A 1 96 ? 4.489 10.828 -11.245 1.00 85.94 96 TYR A O 1
ATOM 716 N N . GLY A 1 97 ? 2.273 11.128 -10.961 1.00 83.25 97 GLY A N 1
ATOM 717 C CA . GLY A 1 97 ? 1.888 10.777 -12.329 1.00 83.25 97 GLY A CA 1
ATOM 718 C C . GLY A 1 97 ? 2.612 11.614 -13.396 1.00 83.25 97 GLY A C 1
ATOM 719 O O . GLY A 1 97 ? 3.352 11.046 -14.206 1.00 83.25 97 GLY A O 1
ATOM 720 N N . PRO A 1 98 ? 2.465 12.955 -13.400 1.00 83.88 98 PRO A N 1
ATOM 721 C CA . PRO A 1 98 ? 3.168 13.828 -14.342 1.00 83.88 98 PRO A CA 1
ATOM 722 C C . PRO A 1 98 ? 4.695 13.712 -14.251 1.00 83.88 98 PRO A C 1
ATOM 724 O O . PRO A 1 98 ? 5.378 13.687 -15.278 1.00 83.88 98 PRO A O 1
ATOM 727 N N . SER A 1 99 ? 5.233 13.582 -13.033 1.00 84.69 99 SER A N 1
ATOM 728 C CA . SER A 1 99 ? 6.676 13.459 -12.802 1.00 84.69 99 SER A CA 1
ATOM 729 C C . SER A 1 99 ? 7.259 12.190 -13.433 1.00 84.69 99 SER A C 1
ATOM 731 O O . SER A 1 99 ? 8.230 12.276 -14.191 1.00 84.69 99 SER A O 1
ATOM 733 N N . LEU A 1 100 ? 6.631 11.022 -13.234 1.00 81.06 100 LEU A N 1
ATOM 734 C CA . LEU A 1 100 ? 7.058 9.778 -13.888 1.00 81.06 100 LEU A CA 1
ATOM 735 C C . LEU A 1 100 ? 6.843 9.828 -15.399 1.00 81.06 100 LEU A C 1
ATOM 737 O O . LEU A 1 100 ? 7.724 9.418 -16.155 1.00 81.06 100 LEU A O 1
ATOM 741 N N . ARG A 1 101 ? 5.709 10.368 -15.859 1.00 81.44 101 ARG A N 1
ATOM 742 C CA . ARG A 1 101 ? 5.399 10.450 -17.292 1.00 81.44 101 ARG A CA 1
ATOM 743 C C . ARG A 1 101 ? 6.442 11.253 -18.071 1.00 81.44 101 ARG A C 1
ATOM 745 O O . ARG A 1 101 ? 6.746 10.889 -19.199 1.00 81.44 101 ARG A O 1
ATOM 752 N N . SER A 1 102 ? 7.013 12.301 -17.474 1.00 78.75 102 SER A N 1
ATOM 753 C CA . SER A 1 102 ? 8.082 13.094 -18.101 1.00 78.75 102 SER A CA 1
ATOM 754 C C . SER A 1 102 ? 9.388 12.311 -18.321 1.00 78.75 102 SER A C 1
ATOM 756 O O . SER A 1 102 ? 10.184 12.664 -19.190 1.00 78.75 102 SER A O 1
ATOM 758 N N . ARG A 1 103 ? 9.609 11.235 -17.553 1.00 74.00 103 ARG A N 1
ATOM 759 C CA . ARG A 1 103 ? 10.843 10.434 -17.568 1.00 74.00 103 ARG A CA 1
ATOM 760 C C . ARG A 1 103 ? 10.690 9.101 -18.300 1.00 74.00 103 ARG A C 1
ATOM 762 O O . ARG A 1 103 ? 11.681 8.560 -18.780 1.00 74.00 103 ARG A O 1
ATOM 769 N N . ILE A 1 104 ? 9.470 8.583 -18.420 1.00 77.25 104 ILE A N 1
ATOM 770 C CA . ILE A 1 104 ? 9.181 7.348 -19.154 1.00 77.25 104 ILE A CA 1
ATOM 771 C C . ILE A 1 104 ? 9.010 7.670 -20.644 1.00 77.25 104 ILE A C 1
ATOM 773 O O . ILE A 1 104 ? 8.047 8.322 -21.042 1.00 77.25 104 ILE A O 1
ATOM 777 N N . ARG A 1 105 ? 9.944 7.200 -21.480 1.00 66.31 105 ARG A N 1
ATOM 778 C CA . ARG A 1 105 ? 9.911 7.397 -22.945 1.00 66.31 105 ARG A CA 1
ATOM 779 C C . ARG A 1 105 ? 9.193 6.289 -23.721 1.00 66.31 105 ARG A C 1
ATOM 781 O O . ARG A 1 105 ? 8.929 6.451 -24.907 1.00 66.31 105 ARG A O 1
ATOM 788 N N . SER A 1 106 ? 8.900 5.169 -23.075 1.00 68.75 106 SER A N 1
ATOM 789 C CA . SER A 1 106 ? 8.256 3.996 -23.672 1.00 68.75 106 SER A CA 1
ATOM 790 C C . SER A 1 106 ? 6.731 4.092 -23.652 1.00 68.75 106 SER A C 1
ATOM 792 O O . SER A 1 106 ? 6.141 4.756 -22.798 1.00 68.75 106 SER A O 1
ATOM 794 N N . ALA A 1 107 ? 6.090 3.394 -24.592 1.00 68.50 107 ALA A N 1
ATOM 795 C CA . ALA A 1 107 ? 4.641 3.257 -24.622 1.00 68.50 107 ALA A CA 1
ATOM 796 C C . ALA A 1 107 ? 4.138 2.582 -23.336 1.00 68.50 107 ALA A C 1
ATOM 798 O O . ALA A 1 107 ? 4.697 1.577 -22.898 1.00 68.50 107 ALA A O 1
ATOM 799 N N . LEU A 1 108 ? 3.094 3.166 -22.750 1.00 76.38 108 LEU A N 1
ATOM 800 C CA . LEU A 1 108 ? 2.458 2.689 -21.528 1.00 76.38 108 LEU A CA 1
ATOM 801 C C . LEU A 1 108 ? 1.198 1.895 -21.868 1.00 76.38 108 LEU A C 1
ATOM 803 O O . LEU A 1 108 ? 0.338 2.388 -22.604 1.00 76.38 108 LEU A O 1
ATOM 807 N N . ASP A 1 109 ? 1.046 0.710 -21.287 1.00 79.81 109 ASP A N 1
ATOM 808 C CA . ASP A 1 109 ? -0.227 -0.001 -21.285 1.00 79.81 109 ASP A CA 1
ATOM 809 C C . ASP A 1 109 ? -1.109 0.579 -20.173 1.00 79.81 109 ASP A C 1
ATOM 811 O O . ASP A 1 109 ? -0.742 0.592 -18.994 1.00 79.81 109 ASP A O 1
ATOM 815 N N . LYS A 1 110 ? -2.304 1.059 -20.535 1.00 78.88 110 LYS A N 1
ATOM 816 C CA . LYS A 1 110 ? -3.242 1.695 -19.596 1.00 78.88 110 LYS A CA 1
ATOM 817 C C . LYS A 1 110 ? -3.605 0.7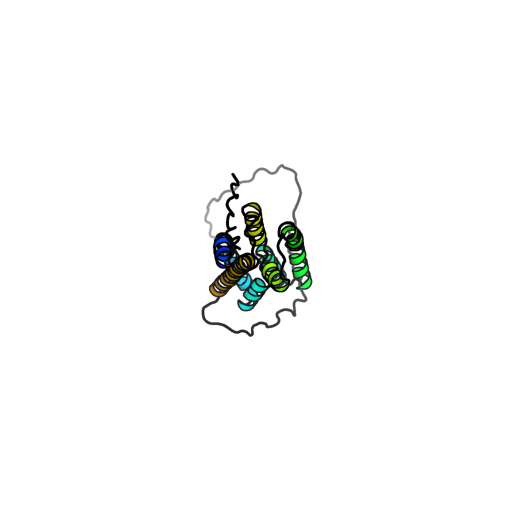70 -18.432 1.00 78.88 110 LYS A C 1
ATOM 819 O O . LYS A 1 110 ? -3.757 1.249 -17.311 1.00 78.88 110 LYS A O 1
ATOM 824 N N . LYS A 1 111 ? -3.724 -0.542 -18.679 1.00 81.12 111 LYS A N 1
ATOM 825 C CA . LYS A 1 111 ? -4.111 -1.518 -17.645 1.00 81.12 111 LYS A CA 1
ATOM 826 C C . LYS A 1 111 ? -2.999 -1.724 -16.623 1.00 81.12 111 LYS A C 1
ATOM 828 O O . LYS A 1 111 ? -3.236 -1.624 -15.422 1.00 81.12 111 LYS A O 1
ATOM 833 N N . LYS A 1 112 ? -1.777 -1.963 -17.101 1.00 78.69 112 LYS A N 1
ATOM 834 C CA . LYS A 1 112 ? -0.598 -2.127 -16.242 1.00 78.69 112 LYS A CA 1
ATOM 835 C C . LYS A 1 112 ? -0.278 -0.839 -15.498 1.00 78.69 112 LYS A C 1
ATOM 837 O O . LYS A 1 112 ? 0.024 -0.892 -14.312 1.00 78.69 112 LYS A O 1
ATOM 842 N N . THR A 1 113 ? -0.433 0.299 -16.175 1.00 82.06 113 THR A N 1
ATOM 843 C CA . THR A 1 113 ? -0.254 1.634 -15.598 1.00 82.06 113 THR A CA 1
ATOM 844 C C . THR A 1 113 ? -1.176 1.895 -14.425 1.00 82.06 113 THR A C 1
ATOM 846 O O . THR A 1 113 ? -0.695 2.324 -13.385 1.00 82.06 113 THR A O 1
ATOM 849 N N . ALA A 1 114 ? -2.467 1.580 -14.540 1.00 81.62 114 ALA A N 1
ATOM 850 C CA . ALA A 1 114 ? -3.384 1.718 -13.412 1.00 81.62 114 ALA A CA 1
ATOM 851 C C . ALA A 1 114 ? -2.973 0.835 -12.219 1.00 81.62 114 ALA A C 1
ATOM 853 O O . ALA A 1 114 ? -3.026 1.281 -11.076 1.00 81.62 114 ALA A O 1
ATOM 854 N N . LEU A 1 115 ? -2.519 -0.395 -12.487 1.00 83.25 115 LEU A N 1
ATOM 855 C CA . LEU A 1 115 ? -2.164 -1.351 -11.441 1.00 83.25 115 LEU A CA 1
ATOM 856 C C . LEU A 1 115 ? -0.899 -0.950 -10.670 1.00 83.25 115 LEU A C 1
ATOM 858 O O . LEU A 1 115 ? -0.898 -1.005 -9.445 1.00 83.25 115 LEU A O 1
ATOM 862 N N . TRP A 1 116 ? 0.168 -0.521 -11.352 1.00 82.94 116 TRP A N 1
ATOM 863 C CA . TRP A 1 116 ? 1.359 -0.049 -10.638 1.00 82.94 116 TRP A CA 1
ATOM 864 C C . TRP A 1 116 ? 1.185 1.361 -10.063 1.00 82.94 116 TRP A C 1
ATOM 866 O O . TRP A 1 116 ? 1.800 1.663 -9.045 1.00 82.94 116 TRP A O 1
ATOM 876 N N . ALA A 1 117 ? 0.329 2.207 -10.652 1.00 83.06 117 ALA A N 1
ATOM 877 C CA . ALA A 1 117 ? 0.001 3.519 -10.090 1.00 83.06 117 ALA A CA 1
ATOM 878 C C . ALA A 1 117 ? -0.741 3.411 -8.750 1.00 83.06 117 ALA A C 1
ATOM 880 O O . ALA A 1 117 ? -0.557 4.267 -7.893 1.00 83.06 117 ALA A O 1
ATOM 881 N N . PHE A 1 118 ? -1.537 2.356 -8.550 1.00 83.44 118 PHE A N 1
ATOM 882 C CA . PHE A 1 118 ? -2.178 2.079 -7.264 1.00 83.44 118 PHE A CA 1
ATOM 883 C C . PHE A 1 118 ? -1.160 1.812 -6.143 1.00 83.44 118 PHE A C 1
ATOM 885 O O . PHE A 1 118 ? -1.334 2.288 -5.029 1.00 83.44 118 PHE A O 1
ATOM 892 N N . GLY A 1 119 ? -0.075 1.090 -6.434 1.00 82.19 119 GLY A N 1
ATOM 893 C CA . GLY A 1 119 ? 0.984 0.797 -5.459 1.00 82.19 119 GLY A CA 1
ATOM 894 C C . GLY A 1 119 ? 2.085 1.859 -5.382 1.00 82.19 119 GLY A C 1
ATOM 895 O O . GLY A 1 119 ? 3.176 1.566 -4.894 1.00 82.19 119 GLY A O 1
ATOM 896 N N . LEU A 1 120 ? 1.849 3.059 -5.918 1.00 83.00 120 LEU A N 1
ATOM 897 C CA . LEU A 1 120 ? 2.845 4.122 -5.995 1.00 83.00 120 LEU A CA 1
ATOM 898 C C . LEU A 1 120 ? 2.837 4.951 -4.707 1.00 83.00 120 LEU A C 1
ATOM 900 O O . LEU A 1 120 ? 2.116 5.935 -4.605 1.00 83.00 120 LEU A O 1
ATOM 904 N N . THR A 1 121 ? 3.662 4.560 -3.746 1.00 86.56 121 THR A N 1
ATOM 905 C CA . THR A 1 121 ? 3.923 5.315 -2.512 1.00 86.56 121 THR A CA 1
ATOM 906 C C . THR A 1 121 ? 5.124 6.246 -2.669 1.00 86.56 121 THR A C 1
ATOM 908 O O . THR A 1 121 ? 5.830 6.195 -3.681 1.00 86.56 121 THR A O 1
ATOM 911 N N . ASP A 1 122 ? 5.405 7.074 -1.660 1.00 86.56 122 ASP A N 1
ATOM 912 C CA . ASP A 1 122 ? 6.582 7.951 -1.649 1.00 86.56 122 ASP A CA 1
ATOM 913 C C . ASP A 1 122 ? 7.889 7.169 -1.848 1.00 86.56 122 ASP A C 1
ATOM 915 O O . ASP A 1 122 ? 8.768 7.580 -2.607 1.00 86.56 122 ASP A O 1
ATOM 919 N N . GLU A 1 123 ? 8.019 6.023 -1.178 1.00 88.38 123 GLU A N 1
ATOM 920 C CA . GLU A 1 123 ? 9.212 5.182 -1.205 1.00 88.38 123 GLU A CA 1
ATOM 921 C C . GLU A 1 123 ? 9.341 4.450 -2.540 1.00 88.38 123 GLU A C 1
ATOM 923 O O . GLU A 1 123 ? 10.434 4.387 -3.109 1.00 88.38 123 GLU A O 1
ATOM 928 N N . VAL A 1 124 ? 8.223 3.955 -3.083 1.00 87.44 124 VAL A N 1
ATOM 929 C CA . VAL A 1 124 ? 8.174 3.325 -4.409 1.00 87.44 124 VAL A CA 1
ATOM 930 C C . VAL A 1 124 ? 8.488 4.359 -5.495 1.00 87.44 124 VAL A C 1
ATOM 932 O O . VAL A 1 124 ? 9.298 4.092 -6.383 1.00 87.44 124 VAL A O 1
ATOM 935 N N . PHE A 1 125 ? 7.944 5.574 -5.394 1.00 89.06 125 PHE A N 1
ATOM 936 C CA . PHE A 1 125 ? 8.245 6.692 -6.289 1.00 89.06 125 PHE A CA 1
ATOM 937 C C . PHE A 1 125 ? 9.715 7.126 -6.206 1.00 89.06 125 PHE A C 1
ATOM 939 O O . PHE A 1 125 ? 10.350 7.367 -7.241 1.00 89.06 125 PHE A O 1
ATOM 946 N N . ALA A 1 126 ? 10.275 7.215 -4.997 1.00 88.50 126 ALA A N 1
ATOM 947 C CA . ALA A 1 126 ? 11.671 7.573 -4.778 1.00 88.50 126 ALA A CA 1
ATOM 948 C C . ALA A 1 126 ? 12.621 6.507 -5.341 1.00 88.50 126 ALA A C 1
ATOM 950 O O . ALA A 1 126 ? 13.554 6.847 -6.072 1.00 88.50 126 ALA A O 1
ATOM 951 N N . ALA A 1 127 ? 12.355 5.224 -5.075 1.00 87.44 127 ALA A N 1
ATOM 952 C CA . ALA A 1 127 ? 13.128 4.105 -5.609 1.00 87.44 127 ALA A CA 1
ATOM 953 C C . ALA A 1 127 ? 13.042 4.036 -7.141 1.00 87.44 127 ALA A C 1
ATOM 955 O O . ALA A 1 127 ? 14.069 3.926 -7.818 1.00 87.44 127 ALA A O 1
ATOM 956 N N . ALA A 1 128 ? 11.834 4.191 -7.695 1.00 87.00 128 ALA A N 1
ATOM 957 C CA . ALA A 1 128 ? 11.603 4.300 -9.130 1.00 87.00 128 ALA A CA 1
ATOM 958 C C . ALA A 1 128 ? 12.430 5.430 -9.741 1.00 87.00 128 ALA A C 1
ATOM 960 O O . ALA A 1 128 ? 13.247 5.199 -10.630 1.00 87.00 128 ALA A O 1
ATOM 961 N N . THR A 1 129 ? 12.275 6.647 -9.226 1.00 86.69 129 THR A N 1
ATOM 962 C CA . THR A 1 129 ? 13.009 7.826 -9.687 1.00 86.69 129 THR A CA 1
ATOM 963 C C . THR A 1 129 ? 14.521 7.624 -9.621 1.00 86.69 129 THR A C 1
ATOM 965 O O . THR A 1 129 ? 15.209 7.896 -10.604 1.00 86.69 129 THR A O 1
ATOM 968 N N . ALA A 1 130 ? 15.045 7.127 -8.500 1.00 86.06 130 ALA A N 1
ATOM 969 C CA . ALA A 1 130 ? 16.473 6.884 -8.332 1.00 86.06 130 ALA A CA 1
ATOM 970 C C . ALA A 1 130 ? 17.003 5.895 -9.380 1.00 86.06 130 ALA A C 1
ATOM 972 O O . ALA A 1 130 ? 18.091 6.099 -9.926 1.00 86.06 130 ALA A O 1
ATOM 973 N N . ARG A 1 131 ? 16.221 4.860 -9.715 1.00 81.50 131 ARG A N 1
ATOM 974 C CA . ARG A 1 131 ? 16.598 3.892 -10.747 1.00 81.50 131 ARG A CA 1
ATOM 975 C C . ARG A 1 131 ? 16.508 4.466 -12.156 1.00 81.50 131 ARG A C 1
ATOM 977 O O . ARG A 1 131 ? 17.426 4.240 -12.937 1.00 81.50 131 ARG A O 1
ATOM 984 N N . LEU A 1 132 ? 15.475 5.253 -12.470 1.00 80.19 132 LEU A N 1
ATOM 985 C CA . LEU A 1 132 ? 15.372 5.946 -13.762 1.00 80.19 132 LEU A CA 1
ATOM 986 C C . LEU A 1 132 ? 16.537 6.925 -13.976 1.00 80.19 132 LEU A C 1
ATOM 988 O O . LEU A 1 132 ? 17.056 7.014 -15.084 1.00 80.19 132 LEU A O 1
ATOM 992 N N . VAL A 1 133 ? 16.975 7.636 -12.931 1.00 81.75 133 VAL A N 1
ATOM 993 C CA . VAL A 1 133 ? 18.111 8.573 -13.021 1.00 81.75 133 VAL A CA 1
ATOM 994 C C . VAL A 1 133 ? 19.436 7.835 -13.234 1.00 81.75 133 VAL A C 1
ATOM 996 O O . VAL A 1 133 ? 20.268 8.303 -14.007 1.00 81.75 133 VAL A O 1
ATOM 999 N N . ARG A 1 134 ? 19.638 6.683 -12.581 1.00 77.62 134 ARG A N 1
ATOM 1000 C CA . ARG A 1 134 ? 20.875 5.892 -12.705 1.00 77.62 134 ARG A CA 1
ATOM 1001 C C . ARG A 1 134 ? 20.958 5.097 -14.011 1.00 77.62 134 ARG A C 1
ATOM 1003 O O . ARG A 1 134 ? 21.984 5.136 -14.678 1.00 77.62 134 ARG A O 1
ATOM 1010 N N . ASP A 1 135 ? 19.876 4.417 -14.388 1.00 70.88 135 ASP A N 1
ATOM 1011 C CA . ASP A 1 135 ? 19.865 3.368 -15.418 1.00 70.88 135 ASP A CA 1
ATOM 1012 C C . ASP A 1 135 ? 18.798 3.616 -16.501 1.00 70.88 135 ASP A C 1
ATOM 1014 O O . ASP A 1 135 ? 18.172 2.666 -16.972 1.00 70.88 135 ASP A O 1
ATOM 1018 N N . ASN A 1 136 ? 18.589 4.877 -16.907 1.00 64.19 136 ASN A N 1
ATOM 1019 C CA . ASN A 1 136 ? 17.547 5.415 -17.817 1.00 64.19 136 ASN A CA 1
ATOM 1020 C C . ASN A 1 136 ? 17.144 4.564 -19.061 1.00 64.19 136 ASN A C 1
ATOM 1022 O O . ASN A 1 136 ? 16.147 4.859 -19.710 1.00 64.19 136 ASN A O 1
ATOM 1026 N N . ARG A 1 137 ? 17.896 3.514 -19.417 1.00 55.16 137 ARG A N 1
ATOM 1027 C CA . ARG A 1 137 ? 17.662 2.581 -20.533 1.00 55.16 137 ARG A CA 1
ATOM 1028 C C . ARG A 1 137 ? 16.985 1.243 -20.181 1.00 55.16 137 ARG A C 1
ATOM 1030 O O . ARG A 1 137 ? 16.708 0.469 -21.085 1.00 55.16 137 ARG A O 1
ATOM 1037 N N . ARG A 1 138 ? 16.698 0.933 -18.908 1.00 65.62 138 ARG A N 1
ATOM 1038 C CA . ARG A 1 138 ? 16.116 -0.377 -18.510 1.00 65.62 138 ARG A CA 1
ATOM 1039 C C . ARG A 1 138 ? 14.699 -0.324 -17.940 1.00 65.62 138 ARG A C 1
ATOM 1041 O O . ARG A 1 138 ? 14.249 -1.301 -17.347 1.00 65.62 138 ARG A O 1
ATOM 1048 N N . TRP A 1 139 ? 13.986 0.789 -18.090 1.00 73.06 139 TRP A N 1
ATOM 1049 C CA . TRP A 1 139 ? 12.631 0.891 -17.550 1.00 73.06 139 TRP A CA 1
ATOM 1050 C C . TRP A 1 139 ? 11.686 -0.150 -18.172 1.00 73.06 139 TRP A C 1
ATOM 1052 O O . TRP A 1 139 ? 11.696 -0.381 -19.379 1.00 73.06 139 TRP A O 1
ATOM 1062 N N . SER A 1 140 ? 10.866 -0.774 -17.326 1.00 81.56 140 SER A N 1
ATOM 1063 C CA . SER A 1 140 ? 9.906 -1.809 -17.701 1.00 81.56 140 SER A CA 1
ATOM 1064 C C . SER A 1 140 ? 8.675 -1.720 -16.812 1.00 81.56 140 SER A C 1
ATOM 1066 O O . SER A 1 140 ? 8.795 -1.653 -15.586 1.00 81.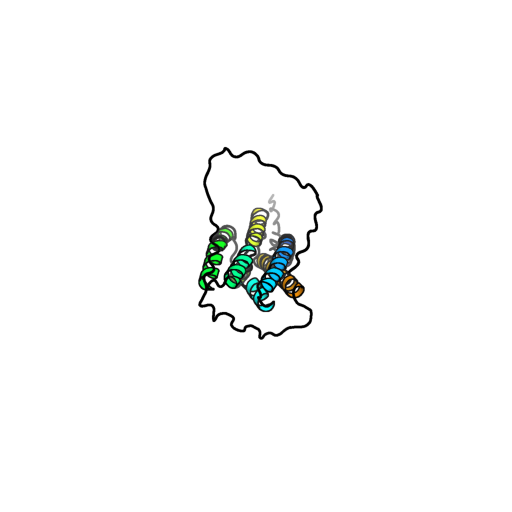56 140 SER A O 1
ATOM 1068 N N . GLU A 1 141 ? 7.484 -1.793 -17.405 1.00 79.75 141 GLU A N 1
ATOM 1069 C CA . GLU A 1 141 ? 6.234 -1.890 -16.638 1.00 79.75 141 GLU A CA 1
ATOM 1070 C C . GLU A 1 141 ? 6.208 -3.134 -15.754 1.00 79.75 141 GLU A C 1
ATOM 1072 O O . GLU A 1 141 ? 5.707 -3.090 -14.637 1.00 79.75 141 GLU A O 1
ATOM 1077 N N . ASN A 1 142 ? 6.788 -4.238 -16.228 1.00 82.50 142 ASN A N 1
ATOM 1078 C CA . ASN A 1 142 ? 6.827 -5.485 -15.475 1.00 82.50 142 ASN A CA 1
ATOM 1079 C C . ASN A 1 142 ? 7.724 -5.354 -14.230 1.00 82.50 142 ASN A C 1
ATOM 1081 O O . ASN A 1 142 ? 7.400 -5.896 -13.177 1.00 82.50 142 ASN A O 1
ATOM 1085 N N . TRP A 1 143 ? 8.826 -4.606 -14.333 1.00 86.88 143 TRP A N 1
ATOM 1086 C CA . TRP A 1 143 ? 9.673 -4.275 -13.185 1.00 86.88 143 TRP A CA 1
ATOM 1087 C C . TRP A 1 143 ? 8.918 -3.414 -12.165 1.00 86.88 143 TRP A C 1
ATOM 1089 O O . TRP A 1 143 ? 8.904 -3.746 -10.981 1.00 86.88 143 TRP A O 1
ATOM 1099 N N . MET A 1 144 ? 8.220 -2.370 -12.632 1.00 85.69 144 MET A N 1
ATOM 1100 C CA . MET A 1 144 ? 7.430 -1.488 -11.765 1.00 85.69 144 MET A CA 1
ATOM 1101 C C . MET A 1 144 ? 6.309 -2.248 -11.049 1.00 85.69 144 MET A C 1
ATOM 1103 O O . MET A 1 144 ? 6.082 -2.040 -9.863 1.00 85.69 144 MET A O 1
ATOM 1107 N N . LEU A 1 145 ? 5.642 -3.166 -11.753 1.00 86.44 145 LEU A N 1
ATOM 1108 C CA . LEU A 1 145 ? 4.630 -4.042 -11.168 1.00 86.44 145 LEU A CA 1
ATOM 1109 C C . LEU A 1 145 ? 5.214 -4.932 -10.073 1.00 86.44 145 LEU A C 1
ATOM 1111 O O . LEU A 1 145 ? 4.612 -5.046 -9.013 1.00 86.44 145 LEU A O 1
ATOM 1115 N N . GLY A 1 146 ? 6.384 -5.535 -10.306 1.00 86.25 146 GLY A N 1
ATOM 1116 C CA . GLY A 1 146 ? 7.065 -6.339 -9.291 1.00 86.25 146 GLY A CA 1
ATOM 1117 C C . GLY A 1 146 ? 7.411 -5.524 -8.048 1.00 86.25 146 GLY A C 1
ATOM 1118 O O . GLY A 1 146 ? 7.165 -5.976 -6.932 1.00 86.25 146 GLY A O 1
ATOM 1119 N N . LEU A 1 147 ? 7.924 -4.310 -8.245 1.00 88.62 147 LEU A N 1
ATOM 1120 C CA . LEU A 1 147 ? 8.287 -3.406 -7.161 1.00 88.62 147 LEU A CA 1
ATOM 1121 C C . LEU A 1 147 ? 7.050 -2.970 -6.359 1.00 88.62 147 LEU A C 1
ATOM 1123 O O . LEU A 1 147 ? 6.998 -3.206 -5.155 1.00 88.62 147 LEU A O 1
ATOM 1127 N N . ALA A 1 148 ? 6.023 -2.438 -7.028 1.00 90.25 148 ALA A N 1
ATOM 1128 C CA . ALA A 1 148 ? 4.785 -1.980 -6.396 1.00 90.25 148 ALA A CA 1
ATOM 1129 C C . ALA A 1 148 ? 4.033 -3.116 -5.681 1.00 90.25 148 ALA A C 1
ATOM 1131 O O . ALA A 1 148 ? 3.607 -2.960 -4.539 1.00 90.25 148 ALA A O 1
ATOM 1132 N N . PHE A 1 149 ? 3.905 -4.284 -6.321 1.00 90.38 149 PHE A N 1
ATOM 1133 C CA . PHE A 1 149 ? 3.207 -5.430 -5.738 1.00 90.38 149 PHE A CA 1
ATOM 1134 C C . PHE A 1 149 ? 3.935 -5.992 -4.516 1.00 90.38 149 PHE A C 1
ATOM 1136 O O . PHE A 1 149 ? 3.293 -6.298 -3.516 1.00 90.38 149 PHE A O 1
ATOM 1143 N N . THR A 1 150 ? 5.265 -6.114 -4.569 1.00 91.19 150 THR A N 1
ATOM 1144 C CA . THR A 1 150 ? 6.045 -6.645 -3.438 1.00 91.19 150 THR A CA 1
ATOM 1145 C C . THR A 1 150 ? 5.995 -5.690 -2.250 1.00 91.19 150 THR A C 1
ATOM 1147 O O . THR A 1 150 ? 5.778 -6.122 -1.118 1.00 91.19 150 THR A O 1
ATOM 1150 N N . SER A 1 151 ? 6.122 -4.386 -2.510 1.00 90.88 151 SER A N 1
ATOM 1151 C CA . SER A 1 151 ? 5.952 -3.344 -1.500 1.00 90.88 151 SER A CA 1
ATOM 1152 C C . SER A 1 151 ? 4.561 -3.409 -0.859 1.00 90.88 151 SER A C 1
ATOM 1154 O O . SER A 1 151 ? 4.466 -3.481 0.369 1.00 90.88 151 SER A O 1
ATOM 1156 N N . TRP A 1 152 ? 3.495 -3.482 -1.660 1.00 92.69 152 TRP A N 1
ATOM 1157 C CA . TRP A 1 152 ? 2.120 -3.593 -1.162 1.00 92.69 152 TRP A CA 1
ATOM 1158 C C . TRP A 1 152 ? 1.897 -4.871 -0.345 1.00 92.69 152 TRP A C 1
ATOM 1160 O O . TRP A 1 152 ? 1.410 -4.817 0.783 1.00 92.69 152 TRP A O 1
ATOM 1170 N N . ALA A 1 153 ? 2.332 -6.022 -0.862 1.00 91.56 153 ALA A N 1
ATOM 1171 C CA . ALA A 1 153 ? 2.201 -7.302 -0.176 1.00 91.56 153 ALA A CA 1
ATOM 1172 C C . ALA A 1 153 ? 2.928 -7.293 1.176 1.00 91.56 153 ALA A C 1
ATOM 1174 O O . ALA A 1 153 ? 2.383 -7.767 2.171 1.00 91.56 153 ALA A O 1
ATOM 1175 N N . SER A 1 154 ? 4.127 -6.704 1.245 1.00 92.94 154 SER A N 1
ATOM 1176 C CA . SER A 1 154 ? 4.861 -6.594 2.510 1.00 92.94 154 SER A CA 1
ATOM 1177 C C . SER A 1 154 ? 4.120 -5.777 3.568 1.00 92.94 154 SER A C 1
ATOM 1179 O O . SER A 1 154 ? 4.141 -6.132 4.746 1.00 92.94 154 SER A O 1
ATOM 1181 N N . TRP A 1 155 ? 3.413 -4.728 3.149 1.00 93.50 155 TRP A N 1
ATOM 1182 C CA . TRP A 1 155 ? 2.629 -3.887 4.041 1.00 93.50 155 TRP A CA 1
ATOM 1183 C C . TRP A 1 155 ? 1.414 -4.615 4.591 1.00 93.50 155 TRP A C 1
ATOM 1185 O O . TRP A 1 155 ? 1.199 -4.649 5.801 1.00 93.50 155 TRP A O 1
ATOM 1195 N N . VAL A 1 156 ? 0.652 -5.261 3.710 1.00 91.94 156 VAL A N 1
ATOM 1196 C CA . VAL A 1 156 ? -0.520 -6.054 4.091 1.00 91.94 156 VAL A CA 1
ATOM 1197 C C . VAL A 1 156 ? -0.115 -7.180 5.047 1.00 91.94 156 VAL A C 1
ATOM 1199 O O . VAL A 1 156 ? -0.744 -7.350 6.091 1.00 91.94 156 VAL A O 1
ATOM 1202 N N . CYS A 1 157 ? 0.980 -7.890 4.756 1.00 92.62 157 CYS A N 1
ATOM 1203 C CA . CYS A 1 157 ? 1.524 -8.921 5.641 1.00 92.62 157 CYS A CA 1
ATOM 1204 C C . CYS A 1 157 ? 1.955 -8.357 7.003 1.00 92.62 157 CYS A C 1
ATOM 1206 O O . CYS A 1 157 ? 1.653 -8.959 8.032 1.00 92.62 157 CYS A O 1
ATOM 1208 N N . GLY A 1 158 ? 2.623 -7.199 7.030 1.00 91.50 158 GLY A N 1
ATOM 1209 C CA . GLY A 1 158 ? 3.021 -6.536 8.274 1.00 91.50 158 GLY A CA 1
ATOM 1210 C C . GLY A 1 158 ? 1.820 -6.114 9.123 1.00 91.50 158 GLY A C 1
ATOM 1211 O O . GLY A 1 158 ? 1.792 -6.384 10.322 1.00 91.50 158 GLY A O 1
ATOM 1212 N N . THR A 1 159 ? 0.787 -5.533 8.502 1.00 91.62 159 THR A N 1
ATOM 1213 C CA . THR A 1 159 ? -0.470 -5.190 9.189 1.00 91.62 159 THR A CA 1
ATOM 1214 C C . THR A 1 159 ? -1.164 -6.422 9.735 1.00 91.62 159 THR A C 1
ATOM 1216 O O . THR A 1 159 ? -1.605 -6.402 10.880 1.00 91.62 159 THR A O 1
ATOM 1219 N N . LEU A 1 160 ? -1.244 -7.498 8.950 1.00 90.75 160 LEU A N 1
ATOM 1220 C CA . LEU A 1 160 ? -1.860 -8.740 9.397 1.00 90.75 160 LEU A CA 1
ATOM 1221 C C . LEU A 1 160 ? -1.115 -9.322 10.602 1.00 90.75 160 LEU A C 1
ATOM 1223 O O . LEU A 1 160 ? -1.753 -9.688 11.584 1.00 90.75 160 LEU A O 1
ATOM 1227 N N . ALA A 1 161 ? 0.219 -9.355 10.559 1.00 91.25 161 ALA A N 1
ATOM 1228 C CA . ALA A 1 161 ? 1.037 -9.826 11.674 1.00 91.25 161 ALA A CA 1
ATOM 1229 C C . ALA A 1 161 ? 0.815 -8.990 12.946 1.00 91.25 161 ALA A C 1
ATOM 1231 O O . ALA A 1 161 ? 0.646 -9.556 14.024 1.00 91.25 161 ALA A O 1
ATOM 1232 N N . GLY A 1 162 ? 0.761 -7.660 12.817 1.00 88.56 162 GLY A N 1
ATOM 1233 C CA . GLY A 1 162 ? 0.473 -6.757 13.934 1.00 88.56 162 GLY A CA 1
ATOM 1234 C C . GLY A 1 162 ? -0.934 -6.937 14.487 1.00 88.56 162 GLY A C 1
ATOM 1235 O O . GLY A 1 162 ? -1.116 -7.057 15.691 1.00 88.56 162 GLY A O 1
ATOM 1236 N N . ALA A 1 163 ? -1.931 -7.025 13.608 1.00 87.56 163 ALA A N 1
ATOM 1237 C CA . ALA A 1 163 ? -3.311 -7.219 14.019 1.00 87.56 163 ALA A CA 1
ATOM 1238 C C . ALA A 1 163 ? -3.480 -8.552 14.757 1.00 87.56 163 ALA A C 1
ATOM 1240 O O . ALA A 1 163 ? -4.022 -8.546 15.854 1.00 87.56 163 ALA A O 1
ATOM 1241 N N . VAL A 1 164 ? -2.963 -9.660 14.205 1.00 86.44 164 VAL A N 1
ATOM 1242 C CA . VAL A 1 164 ? -3.045 -11.009 14.798 1.00 86.44 164 VAL A CA 1
ATOM 1243 C C . VAL A 1 164 ? -2.317 -11.100 16.138 1.00 86.44 164 VAL A C 1
ATOM 1245 O O . VAL A 1 164 ? -2.816 -11.778 17.030 1.00 86.44 164 VAL A O 1
ATOM 1248 N N . TYR A 1 165 ? -1.181 -10.415 16.305 1.00 86.38 165 TYR A N 1
ATOM 1249 C CA . TYR A 1 165 ? -0.434 -10.421 17.567 1.00 86.38 165 TYR A CA 1
ATOM 1250 C C . TYR A 1 165 ? -1.263 -9.904 18.754 1.00 86.38 165 TYR A C 1
ATOM 1252 O O . TYR A 1 165 ? -1.120 -10.409 19.864 1.00 86.38 165 TYR A O 1
ATOM 1260 N N . GLU A 1 166 ? -2.148 -8.930 18.525 1.00 73.38 166 GLU A N 1
ATOM 1261 C CA . GLU A 1 166 ? -3.016 -8.391 19.579 1.00 73.38 166 GLU A CA 1
ATOM 1262 C C . GLU A 1 166 ? -4.247 -9.283 19.855 1.00 73.38 166 GLU A C 1
ATOM 1264 O O . GLU A 1 166 ? -4.936 -9.070 20.853 1.00 73.38 166 GLU A O 1
ATOM 1269 N N . LEU A 1 167 ? -4.557 -10.292 19.018 1.00 69.19 167 LEU A N 1
ATOM 1270 C CA . LEU A 1 167 ? -5.669 -11.203 19.317 1.00 69.19 167 LEU A CA 1
ATOM 1271 C C . LEU A 1 167 ? -5.238 -12.312 20.277 1.00 69.19 167 LEU A C 1
ATOM 1273 O O . LEU A 1 167 ? -4.289 -13.044 19.991 1.00 69.19 167 LEU A O 1
ATOM 1277 N N . PRO A 1 168 ? -6.014 -12.577 21.343 1.00 58.16 168 PRO A N 1
ATOM 1278 C CA . PRO A 1 168 ? -5.970 -13.884 21.976 1.00 58.16 168 PRO A CA 1
ATOM 1279 C C . PRO A 1 168 ? -6.410 -14.938 20.946 1.00 58.16 168 PRO A C 1
ATOM 1281 O O . PRO A 1 168 ? -7.400 -14.746 20.239 1.00 58.16 168 PRO A O 1
ATOM 1284 N N . ALA A 1 169 ? -5.665 -16.043 20.857 1.00 55.84 169 ALA A N 1
ATOM 1285 C CA . ALA A 1 169 ? -5.670 -17.048 19.782 1.00 55.84 169 ALA A CA 1
ATOM 1286 C C . ALA A 1 169 ? -6.989 -17.834 19.532 1.00 55.84 169 ALA A C 1
ATOM 1288 O O . ALA A 1 169 ? -6.940 -18.966 19.058 1.00 55.84 169 ALA A O 1
ATOM 1289 N N . GLY A 1 170 ? -8.173 -17.293 19.839 1.00 53.66 170 GLY A N 1
ATOM 1290 C CA . GLY A 1 170 ? -9.415 -18.069 19.894 1.00 53.66 170 GLY A CA 1
ATOM 1291 C C . GLY A 1 170 ? -10.726 -17.377 19.520 1.00 53.66 170 GLY A C 1
ATOM 1292 O O . GLY A 1 170 ? -11.767 -17.968 19.782 1.00 53.66 170 GLY A O 1
ATOM 1293 N N . LEU A 1 171 ? -10.753 -16.185 18.913 1.00 54.78 171 LEU A N 1
ATOM 1294 C CA . LEU A 1 171 ? -12.037 -15.581 18.526 1.00 54.78 171 LEU A CA 1
ATOM 1295 C C . LEU A 1 171 ? -11.966 -14.863 17.171 1.00 54.78 171 LEU A C 1
ATOM 1297 O O . LEU A 1 171 ? -11.653 -13.680 17.086 1.00 54.78 171 LEU A O 1
ATOM 1301 N N . PHE A 1 172 ? -12.339 -15.574 16.107 1.00 56.69 172 PHE A N 1
ATOM 1302 C CA . PHE A 1 172 ? -12.909 -14.951 14.914 1.00 56.69 172 PHE A CA 1
ATOM 1303 C C . PHE A 1 172 ? -14.439 -14.964 15.040 1.00 56.69 172 PHE A C 1
ATOM 1305 O O . PHE A 1 172 ? -15.062 -15.946 14.638 1.00 56.69 172 PHE A O 1
ATOM 1312 N N . PRO A 1 173 ? -15.097 -13.894 15.514 1.00 50.06 173 PRO A N 1
ATOM 1313 C CA . PRO A 1 173 ? -16.440 -13.603 15.073 1.00 50.06 173 PRO A CA 1
ATOM 1314 C C . PRO A 1 173 ? -16.343 -12.490 14.029 1.00 50.06 173 PRO A C 1
ATOM 1316 O O . PRO A 1 173 ? -16.117 -11.324 14.344 1.00 50.06 173 PRO A O 1
ATOM 1319 N N . ALA A 1 174 ? -16.563 -12.854 12.768 1.00 53.03 174 ALA A N 1
ATOM 1320 C CA . ALA A 1 174 ? -16.711 -11.935 11.637 1.00 53.03 174 ALA A CA 1
ATOM 1321 C C . ALA A 1 174 ? -17.956 -11.015 11.742 1.00 53.03 174 ALA A C 1
ATOM 1323 O O . ALA A 1 174 ? -18.328 -10.366 10.771 1.00 53.03 174 ALA A O 1
ATOM 1324 N N . SER A 1 175 ? -18.626 -10.961 12.897 1.00 45.44 175 SER A N 1
ATOM 1325 C CA . SER A 1 175 ? -19.940 -10.337 13.078 1.00 45.44 175 SER A CA 1
ATOM 1326 C C . SER A 1 175 ? -19.976 -9.190 14.091 1.00 45.44 175 SER A C 1
ATOM 1328 O O . SER A 1 175 ? -21.061 -8.723 14.417 1.00 45.44 175 SER A O 1
ATOM 1330 N N . ALA A 1 176 ? -18.835 -8.692 14.575 1.00 47.28 176 ALA A N 1
ATOM 1331 C CA . ALA A 1 176 ? -18.806 -7.512 15.448 1.00 47.28 176 ALA A CA 1
ATOM 1332 C C . ALA A 1 176 ? -18.695 -6.182 14.675 1.00 47.28 176 ALA A C 1
ATOM 1334 O O . ALA A 1 176 ? -18.266 -5.181 15.236 1.00 47.28 176 ALA A O 1
ATOM 1335 N N . VAL A 1 177 ? -19.178 -6.131 13.426 1.00 46.72 177 VAL A N 1
ATOM 1336 C CA . VAL A 1 177 ? -19.625 -4.875 12.787 1.00 46.72 177 VAL A CA 1
ATOM 1337 C C . VAL A 1 177 ? -20.977 -4.488 13.406 1.00 46.72 177 VAL A C 1
ATOM 1339 O O . VAL A 1 177 ? -21.984 -4.279 12.737 1.00 46.72 177 VAL A O 1
ATOM 1342 N N . THR A 1 178 ? -21.048 -4.455 14.734 1.00 43.84 178 THR A N 1
ATOM 1343 C CA . THR A 1 178 ? -22.219 -3.948 15.437 1.00 43.84 178 THR A CA 1
ATOM 1344 C C . THR A 1 178 ? -21.959 -2.478 15.662 1.00 43.84 178 THR A C 1
ATOM 1346 O O . THR A 1 178 ? -21.329 -2.097 16.643 1.00 43.84 178 THR A O 1
ATOM 1349 N N . LEU A 1 179 ? -22.406 -1.674 14.696 1.00 41.56 179 LEU A N 1
ATOM 1350 C CA . LEU A 1 179 ? -23.004 -0.356 14.905 1.00 41.56 179 LEU A CA 1
ATOM 1351 C C . LEU A 1 179 ? -22.808 0.201 16.329 1.00 41.56 179 LEU A C 1
ATOM 1353 O O . LEU A 1 179 ? -23.728 0.205 17.142 1.00 41.56 179 LEU A O 1
ATOM 1357 N N . ARG A 1 180 ? -21.614 0.730 16.618 1.00 48.94 180 ARG A N 1
ATOM 1358 C CA . ARG A 1 180 ? -21.403 1.674 17.725 1.00 48.94 180 ARG A CA 1
ATOM 1359 C C . ARG A 1 180 ? -21.295 3.102 17.191 1.00 48.94 180 ARG A C 1
ATOM 1361 O O . ARG A 1 180 ? -20.559 3.926 17.715 1.00 48.94 180 ARG A O 1
ATOM 1368 N N . HIS A 1 181 ? -22.067 3.404 16.148 1.00 46.03 181 HIS A N 1
ATOM 1369 C CA . HIS A 1 181 ? -22.396 4.769 15.749 1.00 46.03 181 HIS A CA 1
ATOM 1370 C C . HIS A 1 181 ? -23.890 4.989 15.993 1.00 46.03 181 HIS A C 1
ATOM 1372 O O . HIS A 1 181 ? -24.722 4.851 15.104 1.00 46.03 181 HIS A O 1
ATOM 1378 N N . GLY A 1 182 ? -24.234 5.280 17.245 1.00 45.56 182 GLY A N 1
ATOM 1379 C CA . GLY A 1 182 ? -25.605 5.579 17.641 1.00 45.56 182 GLY A CA 1
ATOM 1380 C C . GLY A 1 182 ? -25.735 5.714 19.151 1.00 45.56 182 GLY A C 1
ATOM 1381 O O . GLY A 1 182 ? -26.039 4.740 19.826 1.00 45.56 182 GLY A O 1
ATOM 1382 N N . GLY A 1 183 ? -25.505 6.922 19.673 1.00 42.41 183 GLY A N 1
ATOM 1383 C CA . GLY A 1 183 ? -25.907 7.287 21.034 1.00 42.41 183 GLY A CA 1
ATOM 1384 C C . GLY A 1 183 ? -24.793 7.835 21.921 1.00 42.41 183 GLY A C 1
ATOM 1385 O O . GLY A 1 183 ? -24.273 7.131 22.777 1.00 42.41 183 GLY A O 1
ATOM 1386 N N . ALA A 1 184 ? -24.489 9.124 21.776 1.00 41.94 184 ALA A N 1
ATOM 1387 C CA . ALA A 1 184 ? -23.952 9.929 22.874 1.00 41.94 184 ALA A CA 1
ATOM 1388 C C . ALA A 1 184 ? -24.417 11.383 22.721 1.00 41.94 184 ALA A C 1
ATOM 1390 O O . ALA A 1 184 ? -23.634 12.312 22.535 1.00 41.94 184 ALA A O 1
ATOM 1391 N N . GLY A 1 185 ? -25.735 11.577 22.798 1.00 45.19 185 GLY A N 1
ATOM 1392 C CA . GLY A 1 185 ? -26.254 12.822 23.340 1.00 45.19 185 GLY A CA 1
ATOM 1393 C C . GLY A 1 185 ? -25.919 12.871 24.833 1.00 45.19 185 GLY A C 1
ATOM 1394 O O . GLY A 1 185 ? -26.246 11.942 25.564 1.00 45.19 185 GLY A O 1
ATOM 1395 N N . GLY A 1 186 ? -25.282 13.957 25.273 1.00 42.91 186 GLY A N 1
ATOM 1396 C CA . GLY A 1 186 ? -25.299 14.377 26.676 1.00 42.91 186 GLY A CA 1
ATOM 1397 C C . GLY A 1 186 ? -24.086 14.007 27.532 1.00 42.91 186 GLY A C 1
ATOM 1398 O O . GLY A 1 186 ? -24.180 13.146 28.395 1.00 42.91 186 GLY A O 1
ATOM 1399 N N . ARG A 1 187 ? -22.991 14.762 27.393 1.00 37.22 187 ARG A N 1
ATOM 1400 C CA . ARG A 1 187 ? -22.391 15.593 28.465 1.00 37.22 187 ARG A CA 1
ATOM 1401 C C . ARG A 1 187 ? -21.005 16.054 28.030 1.00 37.22 187 ARG A C 1
ATOM 1403 O O . ARG A 1 187 ? -20.025 15.322 28.090 1.00 37.22 187 ARG A O 1
ATOM 1410 N N . ALA A 1 188 ? -20.943 17.319 27.632 1.00 40.88 188 ALA A N 1
ATOM 1411 C CA . ALA A 1 188 ? -19.710 18.074 27.509 1.00 40.88 188 ALA A CA 1
ATOM 1412 C C . ALA A 1 188 ? -19.065 18.243 28.899 1.00 40.88 188 ALA A C 1
ATOM 1414 O O . ALA A 1 188 ? -19.313 19.225 29.596 1.00 40.88 188 ALA A O 1
ATOM 1415 N N . GLY A 1 189 ? -18.244 17.275 29.304 1.00 34.47 189 GLY A N 1
ATOM 1416 C CA . GLY A 1 189 ? -17.235 17.452 30.343 1.00 34.47 189 GLY A CA 1
ATOM 1417 C C . GLY A 1 189 ? -16.060 18.221 29.751 1.00 34.47 189 GLY A C 1
ATOM 1418 O O . GLY A 1 189 ? -15.121 17.629 29.229 1.00 34.47 189 GLY A O 1
ATOM 1419 N N . ARG A 1 190 ? -16.151 19.554 29.768 1.00 36.94 190 ARG A N 1
ATOM 1420 C CA . ARG A 1 190 ? -15.050 20.453 29.405 1.00 36.94 190 ARG A CA 1
ATOM 1421 C C . ARG A 1 190 ? -13.882 20.202 30.359 1.00 36.94 190 ARG A C 1
ATOM 1423 O O . ARG A 1 190 ? -13.913 20.675 31.488 1.00 36.94 190 ARG A O 1
ATOM 1430 N N . HIS A 1 191 ? -12.829 19.540 29.897 1.00 33.19 191 HIS A N 1
ATOM 1431 C CA . HIS A 1 191 ? -11.501 19.768 30.456 1.00 33.19 191 HIS A CA 1
ATOM 1432 C C . HIS A 1 191 ? -10.945 21.029 29.794 1.00 33.19 191 HIS A C 1
ATOM 1434 O O . HIS A 1 191 ? -10.219 20.984 28.805 1.00 33.19 191 HIS A O 1
ATOM 1440 N N . SER A 1 192 ? -11.364 22.184 30.312 1.00 31.92 192 SER A N 1
ATOM 1441 C CA . SER A 1 192 ? -10.707 23.456 30.041 1.00 31.92 192 SER A CA 1
ATOM 1442 C C . SER A 1 192 ? -9.333 23.420 30.703 1.00 31.92 192 SER A C 1
ATOM 1444 O O . SER A 1 192 ? -9.213 23.608 31.912 1.00 31.92 192 SER A O 1
ATOM 1446 N N . VAL A 1 193 ? -8.297 23.153 29.911 1.00 37.09 193 VAL A N 1
ATOM 1447 C CA . VAL A 1 193 ? -6.913 23.433 30.291 1.00 37.09 193 VAL A CA 1
ATOM 1448 C C . VAL A 1 193 ? -6.781 24.955 30.340 1.00 37.09 193 VAL A C 1
ATOM 1450 O O . VAL A 1 193 ? -6.645 25.616 29.313 1.00 37.09 193 VAL A O 1
ATOM 1453 N N . ILE A 1 194 ? -6.917 25.526 31.536 1.00 34.50 194 ILE A N 1
ATOM 1454 C CA . ILE A 1 194 ? -6.687 26.951 31.775 1.00 34.50 194 ILE A CA 1
ATOM 1455 C C . ILE A 1 194 ? -5.169 27.153 31.819 1.00 34.50 194 ILE A C 1
ATOM 1457 O O . ILE A 1 194 ? -4.527 26.880 32.829 1.00 34.50 194 ILE A O 1
ATOM 1461 N N . PHE A 1 195 ? -4.589 27.624 30.715 1.00 30.19 195 PHE A N 1
ATOM 1462 C CA . PHE A 1 195 ? -3.249 28.206 30.719 1.00 30.19 195 PHE A CA 1
ATOM 1463 C C . PHE A 1 195 ? -3.324 29.574 31.406 1.00 30.19 195 PHE A C 1
ATOM 1465 O O . PHE A 1 195 ? -3.834 30.538 30.836 1.00 30.19 195 PHE A O 1
ATOM 1472 N N . HIS A 1 196 ? -2.833 29.661 32.642 1.00 31.38 196 HIS A N 1
ATOM 1473 C CA . HIS A 1 196 ? -2.600 30.944 33.299 1.00 31.38 196 HIS A CA 1
ATOM 1474 C C . HIS A 1 196 ? -1.283 31.519 32.764 1.00 31.38 196 HIS A C 1
ATOM 1476 O O . HIS A 1 196 ? -0.197 31.129 33.185 1.00 31.38 196 HIS A O 1
ATOM 1482 N N . SER A 1 197 ? -1.385 32.412 31.778 1.00 37.38 197 SER A N 1
ATOM 1483 C CA . SER A 1 197 ? -0.289 33.297 31.388 1.00 37.38 197 SER A CA 1
ATOM 1484 C C . SER A 1 197 ? -0.330 34.519 32.302 1.00 37.38 197 SER A C 1
ATOM 1486 O O . SER A 1 197 ? -1.246 35.334 32.220 1.00 37.38 197 SER A O 1
ATOM 1488 N N . GLY A 1 198 ? 0.633 34.608 33.213 1.00 34.06 198 GLY A N 1
ATOM 1489 C CA . GLY A 1 198 ? 0.835 35.757 34.085 1.00 34.06 198 GLY A CA 1
ATOM 1490 C C . GLY A 1 198 ? 2.268 35.749 34.597 1.00 34.06 198 GLY A C 1
ATOM 1491 O O . GLY A 1 198 ? 2.607 34.962 35.476 1.00 34.06 198 GLY A O 1
ATOM 1492 N N . GLY A 1 199 ? 3.121 36.582 34.002 1.00 32.16 199 GLY A N 1
ATOM 1493 C CA . GLY A 1 199 ? 4.451 36.875 34.527 1.00 32.16 199 GLY A CA 1
ATOM 1494 C C . GLY A 1 199 ? 4.394 38.006 35.554 1.00 32.16 199 GLY A C 1
ATOM 1495 O O . GLY A 1 199 ? 3.753 39.012 35.273 1.00 32.16 199 GLY A O 1
ATOM 1496 N N . ASP A 1 200 ? 5.028 37.813 36.720 1.00 39.28 200 ASP A N 1
ATOM 1497 C CA . ASP A 1 200 ? 6.016 38.718 37.360 1.00 39.28 200 ASP A CA 1
ATOM 1498 C C . ASP A 1 200 ? 6.575 38.068 38.668 1.00 39.28 200 ASP A C 1
ATOM 1500 O O . ASP A 1 200 ? 5.931 37.172 39.221 1.00 39.28 200 ASP A O 1
ATOM 1504 N N . PRO A 1 201 ? 7.777 38.410 39.197 1.00 49.91 201 PRO A N 1
ATOM 1505 C CA . PRO A 1 201 ? 8.800 37.426 39.528 1.00 49.91 201 PRO A CA 1
ATOM 1506 C C . PRO A 1 201 ? 9.355 37.699 40.942 1.00 49.91 201 PRO A C 1
ATOM 1508 O O . PRO A 1 201 ? 10.453 38.223 41.079 1.00 49.91 201 PRO A O 1
ATOM 1511 N 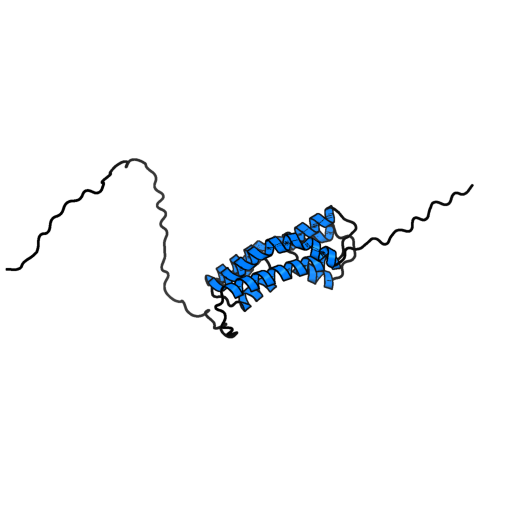N . ARG A 1 202 ? 8.599 37.471 42.025 1.00 37.31 202 ARG A N 1
ATOM 1512 C CA . ARG A 1 202 ? 9.073 37.802 43.396 1.00 37.31 202 ARG A CA 1
ATOM 1513 C C . ARG A 1 202 ? 8.518 36.926 44.526 1.00 37.31 202 ARG A C 1
ATOM 1515 O O . ARG A 1 202 ? 8.186 37.443 45.587 1.00 37.31 202 ARG A O 1
ATOM 1522 N N . ARG A 1 203 ? 8.439 35.602 44.369 1.00 42.00 203 ARG A N 1
ATOM 1523 C CA . ARG A 1 203 ? 8.196 34.701 45.521 1.00 42.00 203 ARG A CA 1
ATOM 1524 C C . ARG A 1 203 ? 9.117 33.488 45.492 1.00 42.00 203 ARG A C 1
ATOM 1526 O O . ARG A 1 203 ? 8.721 32.364 45.223 1.00 42.00 203 ARG A O 1
ATOM 1533 N N . ASN A 1 204 ? 10.382 33.795 45.762 1.00 33.94 204 ASN A N 1
ATOM 1534 C CA . ASN A 1 204 ? 11.364 32.878 46.316 1.00 33.94 204 ASN A CA 1
ATOM 1535 C C . ASN A 1 204 ? 11.006 32.589 47.791 1.00 33.94 204 ASN A C 1
ATOM 1537 O O . ASN A 1 204 ? 10.600 33.506 48.505 1.00 33.94 204 ASN A O 1
ATOM 1541 N N . CYS A 1 205 ? 11.232 31.343 48.212 1.00 36.28 205 CYS A N 1
ATOM 1542 C CA . CYS A 1 205 ? 11.191 30.804 49.578 1.00 36.28 205 CYS A CA 1
ATOM 1543 C C . CYS A 1 205 ? 9.819 30.595 50.250 1.00 36.28 205 CYS A C 1
ATOM 1545 O O . CYS A 1 205 ? 9.222 31.528 50.776 1.00 36.28 205 CYS A O 1
ATOM 1547 N N . LEU A 1 206 ? 9.446 29.323 50.448 1.00 33.38 206 LEU A N 1
ATOM 1548 C CA . LEU A 1 206 ? 9.499 28.737 51.795 1.00 33.38 206 LEU A CA 1
ATOM 1549 C C . LEU A 1 206 ? 9.516 27.199 51.756 1.00 33.38 206 LEU A C 1
ATOM 1551 O O . LEU A 1 206 ? 8.705 26.539 51.118 1.00 33.38 206 LEU A O 1
ATOM 1555 N N . ARG A 1 207 ? 10.534 26.686 52.438 1.00 37.34 207 ARG A N 1
ATOM 1556 C CA . ARG A 1 207 ? 10.987 25.311 52.648 1.00 37.34 207 ARG A CA 1
ATOM 1557 C C . ARG A 1 207 ? 10.431 24.818 53.988 1.00 37.34 207 ARG A C 1
ATOM 1559 O O . ARG A 1 207 ? 10.627 25.553 54.944 1.00 37.34 207 ARG A O 1
ATOM 1566 N N . VAL A 1 208 ? 9.869 23.607 54.076 1.00 35.50 208 VAL A N 1
ATOM 1567 C CA . VAL A 1 208 ? 9.715 22.759 55.295 1.00 35.50 208 VAL A CA 1
ATOM 1568 C C . VAL A 1 208 ? 9.413 21.340 54.763 1.00 35.50 208 VAL A C 1
ATOM 1570 O O . VAL A 1 208 ? 8.371 21.166 54.149 1.00 35.50 208 VAL A O 1
ATOM 1573 N N . SER A 1 209 ? 10.325 20.367 54.637 1.00 37.56 209 SER A N 1
ATOM 1574 C CA . SER A 1 209 ? 11.156 19.605 55.592 1.00 37.56 209 SER A CA 1
ATOM 1575 C C . SER A 1 209 ? 10.367 18.840 56.659 1.00 37.56 209 SER A C 1
ATOM 1577 O O . SER A 1 209 ? 9.877 19.436 57.612 1.00 37.56 209 SER A O 1
ATOM 1579 N N . ASP A 1 210 ? 10.314 17.516 56.486 1.00 41.47 210 ASP A N 1
ATOM 1580 C CA . ASP A 1 210 ? 9.815 16.525 57.440 1.00 41.47 210 ASP A CA 1
ATOM 1581 C C . ASP A 1 210 ? 10.527 16.613 58.797 1.00 41.47 210 ASP A C 1
ATOM 1583 O O . ASP A 1 210 ? 11.747 16.786 58.875 1.00 41.47 210 ASP A O 1
ATOM 1587 N N . GLY A 1 211 ? 9.753 16.438 59.868 1.00 35.91 211 GLY A N 1
ATOM 1588 C CA . GLY A 1 211 ? 10.232 16.327 61.240 1.00 35.91 211 GLY A CA 1
ATOM 1589 C C . GLY A 1 211 ? 9.188 15.622 62.100 1.00 35.91 211 GLY A C 1
ATOM 1590 O O . GLY A 1 211 ? 8.108 16.151 62.342 1.00 35.91 211 GLY A O 1
ATOM 1591 N N . ALA A 1 212 ? 9.518 14.404 62.518 1.00 42.06 212 ALA A N 1
ATOM 1592 C CA . ALA A 1 212 ? 8.733 13.549 63.394 1.00 42.06 212 ALA A CA 1
ATOM 1593 C C . ALA A 1 212 ? 8.372 14.213 64.736 1.00 42.06 212 ALA A C 1
ATOM 1595 O O . ALA A 1 212 ? 9.230 14.837 65.352 1.00 42.06 212 ALA A O 1
ATOM 1596 N N . ALA A 1 213 ? 7.157 13.965 65.237 1.00 41.88 213 ALA A N 1
ATOM 1597 C CA . ALA A 1 213 ? 6.893 13.773 66.665 1.00 41.88 213 ALA A CA 1
ATOM 1598 C C . ALA A 1 213 ? 5.491 13.183 66.899 1.00 41.88 213 ALA A C 1
ATOM 1600 O O . ALA A 1 213 ? 4.469 13.713 66.476 1.00 41.88 213 ALA A O 1
ATOM 1601 N N . SER A 1 214 ? 5.507 12.059 67.603 1.00 43.25 214 SER A N 1
ATOM 1602 C CA . SER A 1 214 ? 4.434 11.337 68.280 1.00 43.25 214 SER A CA 1
ATOM 1603 C C . SER A 1 214 ? 3.516 12.197 69.159 1.00 43.25 214 SER A C 1
ATOM 1605 O O . SER A 1 214 ? 3.998 13.072 69.875 1.00 43.25 214 SER A O 1
ATOM 1607 N N . GLY A 1 215 ? 2.231 11.833 69.230 1.00 39.47 215 GLY A N 1
ATOM 1608 C CA . GLY A 1 215 ? 1.309 12.329 70.257 1.00 39.47 215 GLY A CA 1
ATOM 1609 C C . GLY A 1 215 ? -0.110 11.781 70.111 1.00 39.47 215 GLY A C 1
ATOM 1610 O O . GLY A 1 215 ? -0.963 12.414 69.502 1.00 39.47 215 GLY A O 1
ATOM 1611 N N . HIS A 1 216 ? -0.349 10.589 70.662 1.00 44.78 216 HIS A N 1
ATOM 1612 C CA . HIS A 1 216 ? -1.678 10.069 70.996 1.00 44.78 216 HIS A CA 1
ATOM 1613 C C . HIS A 1 216 ? -2.400 11.019 71.966 1.00 44.78 216 HIS A C 1
ATOM 1615 O O . HIS A 1 216 ? -1.821 11.388 72.985 1.00 44.78 216 HIS A O 1
ATOM 1621 N N . ALA A 1 217 ? -3.678 11.310 71.719 1.00 45.31 217 ALA A N 1
ATOM 1622 C CA . ALA A 1 217 ? -4.639 11.603 72.780 1.00 45.31 217 ALA A CA 1
ATOM 1623 C C . ALA A 1 217 ? -6.051 11.206 72.326 1.00 45.31 217 ALA A C 1
ATOM 1625 O O . ALA A 1 217 ? -6.611 11.753 71.378 1.00 45.31 217 ALA A O 1
ATOM 1626 N N . GLN A 1 218 ? -6.541 10.182 73.013 1.00 43.78 218 GLN A N 1
ATOM 1627 C CA . GLN A 1 218 ? -7.848 9.546 72.968 1.00 43.78 218 GLN A CA 1
ATOM 1628 C C . GLN A 1 218 ? -8.969 10.532 73.331 1.00 43.78 218 GLN A C 1
ATOM 1630 O O . GLN A 1 218 ? -8.772 11.404 74.176 1.00 43.78 218 GLN A O 1
ATOM 1635 N N . GLY A 1 219 ? -10.150 10.349 72.740 1.00 40.16 219 GLY A N 1
ATOM 1636 C CA . GLY A 1 219 ? -11.400 10.895 73.269 1.00 40.16 219 GLY A CA 1
ATOM 1637 C C . GLY A 1 219 ? -12.053 9.936 74.270 1.00 40.16 219 GLY A C 1
ATOM 1638 O O . GLY A 1 219 ? -11.895 8.729 74.133 1.00 40.16 219 GLY A O 1
ATOM 1639 N N . ASP A 1 220 ? -12.780 10.507 75.229 1.00 46.06 220 ASP A N 1
ATOM 1640 C CA . ASP A 1 220 ? -13.903 9.950 76.008 1.00 46.06 220 ASP A CA 1
ATOM 1641 C C . ASP A 1 220 ? -14.630 11.192 76.582 1.00 46.06 220 ASP A C 1
ATOM 1643 O O . ASP A 1 220 ? -13.968 12.117 77.047 1.00 46.06 220 ASP A O 1
ATOM 1647 N N . ALA A 1 221 ? -15.914 11.468 76.327 1.00 41.03 221 ALA A N 1
ATOM 1648 C CA . ALA A 1 221 ? -17.135 10.776 76.759 1.00 41.03 221 ALA A CA 1
ATOM 1649 C C . ALA A 1 221 ? -17.296 10.753 78.294 1.00 41.03 221 ALA A C 1
ATOM 1651 O O . ALA A 1 221 ? -16.713 9.906 78.964 1.00 41.03 221 ALA A O 1
ATOM 1652 N N . GLY A 1 222 ? -18.121 11.669 78.828 1.00 40.34 222 GLY A N 1
ATOM 1653 C CA . GLY A 1 222 ? -18.533 11.711 80.240 1.00 40.34 222 GLY A CA 1
ATOM 1654 C C . GLY A 1 222 ? -18.774 13.116 80.761 1.00 40.34 222 GLY A C 1
ATOM 1655 O O . GLY A 1 222 ? -17.782 13.740 81.189 1.00 40.34 222 GLY A O 1
#

pLDDT: mean 72.69, std 20.34, range [30.19, 93.5]

Organism: Klebsiella pneumoniae (NCBI:txid573)

Radius of gyration: 30.03 Å; chains: 1; bounding box: 66×57×131 Å

InterPro domains:
  IPR011606 Branched-chain amino acid transport, permease [PTHR34979] (3-164)
  IPR061300 AzlC-like, N-terminal domain [PF03591] (27-164)

Secondary structure (DSSP, 8-state):
---PPP--------PPPHHHHHHHHHHHHHHHHHHHHHHHHHHHHTT--HHHHHHHHHHT--HHHHHHHHHHHHTT--HHHHHHHHHHHTTTHHHHHHHHHHH--SPPPHHHHHHHHHT--HHHHHHHHHHHHHHTT---HHHHHHHHHHHHHHHHHHHHHHHHHTS-TT---TT------S---S------------------------------------